Protein AF-A0A9P6AE17-F1 (afdb_monomer_lite)

Radius of gyration: 20.8 Å; chains: 1; bounding box: 59×31×63 Å

Secondary structure (DSSP, 8-state):
--HHHHHHHHHHHH--SS--SS---SHHHHHHHHHHHHHHHHHHHHHHH--GGGHHHHHHHHHHHHHHHH-SS--HHHHHHHHHTPPTT-EEEEEEGGGTEEEEEEE-TTS-EEEEEEESS--HHHHHH-SSSEEEEES--EEEEPHHHHT-HHHHHHHHHHHHHHHH---GGGS-EEEETTEEEE-TTSPPPTHIIIIIIHHHHHHHSEE-----EEEEE-----PPP---TTSPPPS--GGGSPP----

Organism: NCBI:txid1448309

Structure (mmCIF, N/CA/C/O backbone):
data_AF-A0A9P6AE17-F1
#
_entry.id   AF-A0A9P6AE17-F1
#
loop_
_atom_site.group_PDB
_atom_site.id
_atom_site.type_symbol
_atom_site.label_atom_id
_atom_site.label_alt_id
_atom_site.label_comp_id
_atom_site.label_asym_id
_atom_site.label_entity_id
_atom_site.label_seq_id
_atom_site.pdbx_PDB_ins_code
_atom_site.Cartn_x
_atom_site.Cartn_y
_atom_site.Cartn_z
_atom_site.occupancy
_atom_site.B_iso_or_equiv
_atom_site.auth_seq_id
_atom_site.auth_comp_id
_atom_site.auth_asym_id
_atom_site.auth_atom_id
_atom_site.pdbx_PDB_model_num
ATOM 1 N N . MET A 1 1 ? 15.482 12.116 23.475 1.00 59.31 1 MET A N 1
ATOM 2 C CA . MET A 1 1 ? 14.077 11.832 23.129 1.00 59.31 1 MET A CA 1
ATOM 3 C C . MET A 1 1 ? 13.227 12.446 24.219 1.00 59.31 1 MET A C 1
ATOM 5 O O . MET A 1 1 ? 13.502 12.179 25.383 1.00 59.31 1 MET A O 1
ATOM 9 N N . GLU A 1 2 ? 12.301 13.329 23.860 1.00 75.19 2 GLU A N 1
ATOM 10 C CA . GLU A 1 2 ? 11.400 13.969 24.821 1.00 75.19 2 GLU A CA 1
ATOM 11 C C . GLU A 1 2 ? 10.411 12.941 25.395 1.00 75.19 2 GLU A C 1
ATOM 13 O O . GLU A 1 2 ? 10.090 11.942 24.748 1.00 75.19 2 GLU A O 1
ATOM 18 N N . LEU A 1 3 ? 9.944 13.156 26.630 1.00 76.75 3 LEU A N 1
ATOM 19 C CA . LEU A 1 3 ? 9.075 12.206 27.338 1.00 76.75 3 LEU A CA 1
ATOM 20 C C . LEU A 1 3 ? 7.767 11.929 26.574 1.00 76.75 3 LEU A C 1
ATOM 22 O O . LEU A 1 3 ? 7.288 10.799 26.574 1.00 76.75 3 LEU A O 1
ATOM 26 N N . GLN A 1 4 ? 7.216 12.938 25.895 1.00 74.50 4 GLN A N 1
ATOM 27 C CA . GLN A 1 4 ? 5.981 12.811 25.112 1.00 74.50 4 GLN A CA 1
ATOM 28 C C . GLN A 1 4 ? 6.181 11.935 23.870 1.00 74.50 4 GLN A C 1
ATOM 30 O O . GLN A 1 4 ? 5.422 10.990 23.660 1.00 74.50 4 GLN A O 1
ATOM 35 N N . SER A 1 5 ? 7.268 12.154 23.125 1.00 74.75 5 SER A N 1
ATOM 36 C CA . SER A 1 5 ? 7.674 11.311 21.995 1.00 74.75 5 SER A CA 1
ATOM 37 C C . SER A 1 5 ? 7.851 9.845 22.402 1.00 74.75 5 SER A C 1
ATOM 39 O O . SER A 1 5 ? 7.400 8.940 21.705 1.00 74.75 5 SER A O 1
ATOM 41 N N . PHE A 1 6 ? 8.473 9.597 23.560 1.00 81.56 6 PHE A N 1
ATOM 42 C CA . PHE A 1 6 ? 8.639 8.242 24.086 1.00 81.56 6 PHE A CA 1
ATOM 43 C C . PHE A 1 6 ? 7.301 7.586 24.445 1.00 81.56 6 PHE A C 1
ATOM 45 O O . PHE A 1 6 ? 7.057 6.445 24.060 1.00 81.56 6 PHE A O 1
ATOM 52 N N . LEU A 1 7 ? 6.423 8.301 25.155 1.00 82.88 7 LEU A N 1
ATOM 53 C CA . LEU A 1 7 ? 5.100 7.791 25.523 1.00 82.88 7 LEU A CA 1
ATOM 54 C C . LEU A 1 7 ? 4.242 7.485 24.292 1.00 82.88 7 LEU A C 1
ATOM 56 O O . LEU A 1 7 ? 3.545 6.475 24.279 1.00 82.88 7 LEU A O 1
ATOM 60 N N . SER A 1 8 ? 4.336 8.305 23.246 1.00 79.81 8 SER A N 1
ATOM 61 C CA . SER A 1 8 ? 3.670 8.047 21.970 1.00 79.81 8 SER A CA 1
ATOM 62 C C . SER A 1 8 ? 4.154 6.744 21.330 1.00 79.81 8 SER A C 1
ATOM 64 O O . SER A 1 8 ? 3.337 5.877 21.028 1.00 79.81 8 SER A O 1
ATOM 66 N N . ILE A 1 9 ? 5.472 6.530 21.230 1.00 82.50 9 ILE A N 1
ATOM 67 C CA . ILE A 1 9 ? 6.030 5.259 20.738 1.00 82.50 9 ILE A CA 1
ATOM 68 C C . ILE A 1 9 ? 5.515 4.080 21.573 1.00 82.50 9 ILE A C 1
ATOM 70 O O . ILE A 1 9 ? 5.124 3.054 21.018 1.00 82.50 9 ILE A O 1
ATOM 74 N N . VAL A 1 10 ? 5.484 4.220 22.903 1.00 86.06 10 VAL A N 1
ATOM 75 C CA . VAL A 1 10 ? 5.001 3.152 23.784 1.00 86.06 10 VAL A CA 1
ATOM 76 C C . VAL A 1 10 ? 3.534 2.821 23.513 1.00 86.06 10 VAL A C 1
ATOM 78 O O . VAL A 1 10 ? 3.189 1.646 23.376 1.00 86.06 10 VAL A O 1
ATOM 81 N N . ASN A 1 11 ? 2.690 3.844 23.390 1.00 85.44 11 ASN A N 1
ATOM 82 C CA . ASN A 1 11 ? 1.264 3.675 23.139 1.00 85.44 11 ASN A CA 1
ATOM 83 C C . ASN A 1 11 ? 0.989 3.044 21.769 1.00 85.44 11 ASN A C 1
ATOM 85 O O . ASN A 1 11 ? 0.117 2.190 21.682 1.00 85.44 11 ASN A O 1
ATOM 89 N N . HIS A 1 12 ? 1.761 3.392 20.736 1.00 81.75 12 HIS A N 1
ATOM 90 C CA . HIS A 1 12 ? 1.535 2.917 19.363 1.00 81.75 12 HIS A CA 1
ATOM 91 C C . HIS A 1 12 ? 2.195 1.575 19.027 1.00 81.75 12 HIS A C 1
ATOM 93 O O . HIS A 1 12 ? 1.745 0.889 18.113 1.00 81.75 12 HIS A O 1
ATOM 99 N N . ILE A 1 13 ? 3.253 1.176 19.742 1.00 84.06 13 ILE A N 1
ATOM 100 C CA . ILE A 1 13 ? 3.946 -0.102 19.495 1.00 84.06 13 ILE A CA 1
ATOM 101 C C . ILE A 1 13 ? 3.478 -1.198 20.454 1.00 84.06 13 ILE A C 1
ATOM 103 O O . ILE A 1 13 ? 3.259 -2.331 20.027 1.00 84.06 13 ILE A O 1
ATOM 107 N N . PHE A 1 14 ? 3.359 -0.889 21.748 1.00 85.94 14 PHE A N 1
ATOM 108 C CA . PHE A 1 14 ? 3.078 -1.902 22.771 1.00 85.94 14 PHE A CA 1
ATOM 109 C C . PHE A 1 14 ? 1.606 -1.979 23.165 1.00 85.94 14 PHE A C 1
ATOM 111 O O . PHE A 1 14 ? 1.225 -2.974 23.777 1.00 85.94 14 PHE A O 1
ATOM 118 N N . LEU A 1 15 ? 0.804 -0.963 22.821 1.00 83.69 15 LEU A N 1
ATOM 119 C CA . LEU A 1 15 ? -0.640 -0.910 23.070 1.00 83.69 15 LEU A CA 1
ATOM 120 C C . LEU A 1 15 ? -0.998 -1.301 24.522 1.00 83.69 15 LEU A C 1
ATOM 122 O O . LEU A 1 15 ? -1.641 -2.328 24.754 1.00 83.69 15 LEU A O 1
ATOM 126 N N . PRO A 1 16 ? -0.538 -0.537 25.535 1.00 85.44 16 PRO A N 1
ATOM 127 C CA . PRO A 1 16 ? -0.796 -0.862 26.934 1.00 85.44 16 PRO A CA 1
ATOM 128 C C . PRO A 1 16 ? -2.305 -0.879 27.246 1.00 85.44 16 PRO A C 1
ATOM 130 O O . PRO A 1 16 ? -3.066 -0.160 26.604 1.00 85.44 16 PRO A O 1
ATOM 133 N N . PRO A 1 17 ? -2.757 -1.596 28.298 1.00 80.94 17 PRO A N 1
ATOM 134 C CA . PRO A 1 17 ? -4.188 -1.755 28.604 1.00 80.94 17 PRO A CA 1
ATOM 135 C C . PRO A 1 17 ? -4.981 -0.455 28.799 1.00 80.94 17 PRO A C 1
ATOM 137 O O . PRO A 1 17 ? -6.205 -0.458 28.736 1.00 80.94 17 PRO A O 1
ATOM 140 N N . ARG A 1 18 ? -4.300 0.656 29.099 1.00 81.88 18 ARG A N 1
ATOM 141 C CA . ARG A 1 18 ? -4.905 1.987 29.179 1.00 81.88 18 ARG A CA 1
ATOM 142 C C . ARG A 1 18 ? -4.256 2.886 28.141 1.00 81.88 18 ARG A C 1
ATOM 144 O O . ARG A 1 18 ? -3.225 3.498 28.412 1.00 81.88 18 ARG A O 1
ATOM 151 N 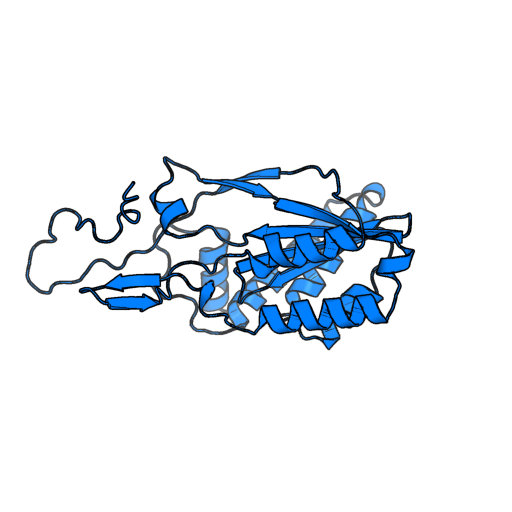N . LEU A 1 19 ? -4.882 2.958 26.976 1.00 80.50 19 LEU A N 1
ATOM 152 C CA . LEU A 1 19 ? -4.512 3.897 25.928 1.00 80.50 19 LEU A CA 1
ATOM 153 C C . LEU A 1 19 ? -5.117 5.287 26.191 1.00 80.50 19 LEU A C 1
ATOM 155 O O . LEU A 1 19 ? -6.149 5.395 26.871 1.00 80.50 19 LEU A O 1
ATOM 159 N N . PRO A 1 20 ? -4.494 6.359 25.666 1.00 79.56 20 PRO A N 1
ATOM 160 C CA . PRO A 1 20 ? -5.099 7.686 25.649 1.00 79.56 20 PRO A CA 1
ATOM 161 C C . PRO A 1 20 ? -6.515 7.639 25.055 1.00 79.56 20 PRO A C 1
ATOM 163 O O . PRO A 1 20 ? -6.743 6.963 24.059 1.00 79.56 20 PRO A O 1
ATOM 166 N N . GLN A 1 21 ? -7.455 8.351 25.686 1.00 72.94 21 GLN A N 1
ATOM 167 C CA . GLN A 1 21 ? -8.874 8.415 25.279 1.00 72.94 21 GLN A CA 1
ATOM 168 C C . GLN A 1 21 ? -9.155 9.493 24.226 1.00 72.94 21 GLN A C 1
ATOM 170 O O . GLN A 1 21 ? -10.256 9.604 23.690 1.00 72.94 21 GLN A O 1
ATOM 175 N N . LYS A 1 22 ? -8.166 10.350 23.981 1.00 68.50 22 LYS A N 1
ATOM 176 C CA . LYS A 1 22 ? -8.181 11.337 22.913 1.00 68.50 22 LYS A CA 1
ATOM 177 C C . LYS A 1 22 ? -7.242 10.814 21.840 1.00 68.50 22 LYS A C 1
ATOM 179 O O . LYS A 1 22 ? -6.155 10.349 22.187 1.00 68.50 22 LYS A O 1
ATOM 184 N N . GLY A 1 23 ? -7.651 10.910 20.577 1.00 63.03 23 GLY A N 1
ATOM 185 C CA . GLY A 1 23 ? -6.712 10.736 19.476 1.00 63.03 23 GLY A CA 1
ATOM 186 C C . GLY A 1 23 ? -5.548 11.714 19.621 1.00 63.03 23 GLY A C 1
ATOM 187 O O . GLY A 1 23 ? -5.644 12.703 20.360 1.00 63.03 23 GLY A O 1
ATOM 188 N N . ASP A 1 24 ? -4.450 11.432 18.926 1.00 64.06 24 ASP A N 1
ATOM 189 C CA . ASP A 1 24 ? -3.320 12.350 18.842 1.00 64.06 24 ASP A CA 1
ATOM 190 C C . ASP A 1 24 ? -3.766 13.620 18.091 1.00 64.06 24 ASP A C 1
ATOM 192 O O . ASP A 1 24 ? -3.519 13.798 16.905 1.00 64.06 24 ASP A O 1
ATOM 196 N N . ASP A 1 25 ? -4.436 14.537 18.793 1.00 50.66 25 ASP A N 1
ATOM 197 C CA . ASP A 1 25 ? -4.798 15.871 18.293 1.00 50.66 25 ASP A CA 1
ATOM 198 C C . ASP A 1 25 ? -3.548 16.747 18.074 1.00 50.66 25 ASP A C 1
ATOM 200 O O . ASP A 1 25 ? -3.629 17.867 17.573 1.00 50.66 25 ASP A O 1
ATOM 204 N N . GLN A 1 26 ? -2.381 16.237 18.476 1.00 48.31 26 GLN A N 1
ATOM 205 C CA . GLN A 1 26 ? -1.068 16.865 18.402 1.00 48.31 26 GLN A CA 1
ATOM 206 C C . GLN A 1 26 ? -0.317 16.415 17.144 1.00 48.31 26 GLN A C 1
ATOM 208 O O . GLN A 1 26 ? 0.756 15.822 17.241 1.00 48.31 26 GLN A O 1
ATOM 213 N N . GLY A 1 27 ? -0.900 16.723 15.983 1.00 53.69 27 GLY A N 1
ATOM 214 C CA . GLY A 1 27 ? -0.199 16.906 14.712 1.00 53.69 27 GLY A CA 1
ATOM 215 C C . GLY A 1 27 ? 0.607 15.731 14.145 1.00 53.69 27 GLY A C 1
ATOM 216 O O . GLY A 1 27 ? 0.803 14.672 14.732 1.00 53.69 27 GLY A O 1
ATOM 217 N N . ASP A 1 28 ? 1.116 15.974 12.946 1.00 60.38 28 ASP A N 1
ATOM 218 C CA . ASP A 1 28 ? 1.987 15.097 12.158 1.00 60.38 28 ASP A CA 1
ATOM 219 C C . ASP A 1 28 ? 3.254 14.624 12.921 1.00 60.38 28 ASP A C 1
ATOM 221 O O . ASP A 1 28 ? 3.832 13.586 12.612 1.00 60.38 28 ASP A O 1
ATOM 225 N N . ASP A 1 29 ? 3.650 15.322 13.992 1.00 66.81 29 ASP A N 1
ATOM 226 C CA . ASP A 1 29 ? 4.936 15.167 14.689 1.00 66.81 29 ASP A CA 1
ATOM 227 C C . ASP A 1 29 ? 5.119 13.826 15.436 1.00 66.81 29 ASP A C 1
ATOM 229 O O . ASP A 1 29 ? 6.186 13.202 15.391 1.00 66.81 29 ASP A O 1
ATOM 233 N N . HIS A 1 30 ? 4.067 13.308 16.078 1.00 71.38 30 HIS A N 1
ATOM 234 C CA . HIS A 1 30 ? 4.127 12.016 16.780 1.00 71.38 30 HIS A CA 1
ATOM 235 C C . HIS A 1 30 ? 4.190 10.841 15.802 1.00 71.38 30 HIS A C 1
ATOM 237 O O . HIS A 1 30 ? 5.003 9.921 15.948 1.00 71.38 30 HIS A O 1
ATOM 243 N N . THR A 1 31 ? 3.372 10.914 14.752 1.00 75.56 31 THR A N 1
ATOM 244 C CA . THR A 1 31 ? 3.378 9.938 13.661 1.00 75.56 31 THR A CA 1
ATOM 245 C C . THR A 1 31 ? 4.720 9.957 12.931 1.00 75.56 31 THR A C 1
ATOM 247 O O . THR A 1 31 ? 5.275 8.895 12.630 1.00 75.56 31 THR A O 1
ATOM 250 N N . GLN A 1 32 ? 5.291 11.144 12.719 1.00 78.88 32 GLN A N 1
ATOM 251 C CA . GLN A 1 32 ? 6.604 11.305 12.111 1.00 78.88 32 GLN A CA 1
ATOM 252 C C . GLN A 1 32 ? 7.713 10.724 12.984 1.00 78.88 32 GLN A C 1
ATOM 254 O O . GLN A 1 32 ? 8.580 9.998 12.495 1.00 78.88 32 GLN A O 1
ATOM 259 N N . THR A 1 33 ? 7.657 10.961 14.295 1.00 82.38 33 THR A N 1
ATOM 260 C CA . THR A 1 33 ? 8.594 10.366 15.253 1.00 82.38 33 THR A CA 1
ATOM 261 C C . THR A 1 33 ? 8.565 8.840 15.192 1.00 82.38 33 THR A C 1
ATOM 263 O O . THR A 1 33 ? 9.625 8.204 15.164 1.00 82.38 33 THR A O 1
ATOM 266 N N . LEU A 1 34 ? 7.374 8.237 15.132 1.00 83.56 34 LEU A N 1
ATOM 267 C CA . LEU A 1 34 ? 7.226 6.789 15.001 1.00 83.56 34 LEU A CA 1
ATOM 268 C C . LEU A 1 34 ? 7.825 6.284 13.680 1.00 83.56 34 LEU A C 1
ATOM 270 O O . LEU A 1 34 ? 8.616 5.340 13.692 1.00 83.56 34 LEU A O 1
ATOM 274 N N . CYS A 1 35 ? 7.516 6.942 12.559 1.00 84.88 35 CYS A N 1
ATOM 275 C CA . CYS A 1 35 ? 8.031 6.569 11.239 1.00 84.88 35 CYS A CA 1
ATOM 276 C C . CYS A 1 35 ? 9.565 6.640 11.183 1.00 84.88 35 CYS A C 1
ATOM 278 O O . CYS A 1 35 ? 10.217 5.665 10.806 1.00 84.88 35 CYS A O 1
ATOM 280 N N . VAL A 1 36 ? 10.155 7.746 11.649 1.00 87.00 36 VAL A N 1
ATOM 281 C CA . VAL A 1 36 ? 11.614 7.931 11.716 1.00 87.00 36 VAL A CA 1
ATOM 282 C C . VAL A 1 36 ? 12.267 6.900 12.638 1.00 87.00 36 VAL A C 1
ATOM 284 O O . VAL A 1 36 ? 13.344 6.389 12.323 1.00 87.00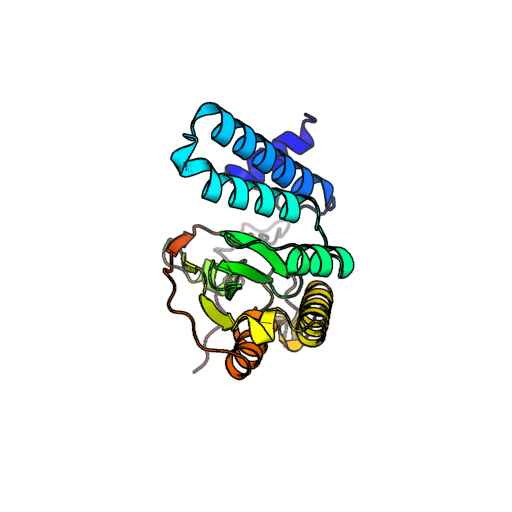 36 VAL A O 1
ATOM 287 N N . THR A 1 37 ? 11.630 6.571 13.765 1.00 88.62 37 THR A N 1
ATOM 288 C CA . THR A 1 37 ? 12.141 5.558 14.699 1.00 88.62 37 THR A CA 1
ATOM 289 C C . THR A 1 37 ? 12.173 4.182 14.040 1.00 88.62 37 THR A C 1
ATOM 291 O O . THR A 1 37 ? 13.221 3.539 14.039 1.00 88.62 37 THR A O 1
ATOM 294 N N . ILE A 1 38 ? 11.073 3.760 13.406 1.00 88.50 38 ILE A N 1
ATOM 295 C CA . ILE A 1 38 ? 10.994 2.474 12.698 1.00 88.50 38 ILE A CA 1
ATOM 296 C C . ILE A 1 38 ? 12.004 2.425 11.547 1.00 88.50 38 ILE A C 1
ATOM 298 O O . ILE A 1 38 ? 12.702 1.424 11.398 1.00 88.50 38 ILE A O 1
ATOM 302 N N . HIS A 1 39 ? 12.130 3.502 10.764 1.00 91.19 39 HIS A N 1
ATOM 303 C CA . HIS A 1 39 ? 13.091 3.580 9.663 1.00 91.19 39 HIS A CA 1
ATOM 304 C C . HIS A 1 39 ? 14.536 3.396 10.150 1.00 91.19 39 HIS A C 1
ATOM 306 O O . HIS A 1 39 ? 15.274 2.581 9.599 1.00 91.19 39 HIS A O 1
ATOM 312 N N . LYS A 1 40 ? 14.932 4.089 11.227 1.00 91.88 40 LYS A N 1
ATOM 313 C CA . LYS A 1 40 ? 16.268 3.939 11.831 1.00 91.88 40 LYS A CA 1
ATOM 314 C C . LYS A 1 40 ? 16.499 2.536 12.390 1.00 91.88 40 LYS A C 1
ATOM 316 O O . LYS A 1 40 ? 17.579 1.979 12.214 1.00 91.88 40 LYS A O 1
ATOM 321 N N . SER A 1 41 ? 15.502 1.950 13.051 1.00 91.94 41 SER A N 1
ATOM 322 C CA . SER A 1 41 ? 15.599 0.574 13.548 1.00 91.94 41 SER A CA 1
ATOM 323 C C . SER A 1 41 ? 15.750 -0.436 12.409 1.00 91.94 41 SER A C 1
ATOM 325 O O . SER A 1 41 ? 16.544 -1.368 12.525 1.00 91.94 41 SER A O 1
ATOM 327 N N . LEU A 1 42 ? 15.040 -0.236 11.294 1.00 92.19 42 LEU A N 1
ATOM 328 C CA . LEU A 1 42 ? 15.171 -1.061 10.095 1.00 92.19 42 LEU A CA 1
ATOM 329 C C . LEU A 1 42 ? 16.575 -0.943 9.488 1.00 92.19 42 LEU A C 1
ATOM 331 O O . LEU A 1 42 ? 17.203 -1.961 9.216 1.00 92.19 42 LEU A O 1
ATOM 335 N N . GLU A 1 43 ? 17.096 0.274 9.333 1.00 93.31 43 GLU A N 1
ATOM 336 C CA . GLU A 1 43 ? 18.452 0.525 8.827 1.00 93.31 43 GLU A CA 1
ATOM 337 C C . GLU A 1 43 ? 19.527 -0.171 9.679 1.00 93.31 43 GLU A C 1
ATOM 339 O O . GLU A 1 43 ? 20.416 -0.853 9.156 1.00 93.31 43 GLU A O 1
ATOM 344 N N . GLN A 1 44 ? 19.416 -0.062 11.007 1.00 94.19 44 GLN A N 1
ATOM 345 C CA . GLN A 1 44 ? 20.317 -0.737 11.943 1.00 94.19 44 GLN A CA 1
ATOM 346 C C . GLN A 1 44 ? 20.230 -2.259 11.818 1.00 94.19 44 GLN A C 1
ATOM 348 O O . GLN A 1 44 ? 21.263 -2.925 11.748 1.00 94.19 44 GLN A O 1
ATOM 353 N N . TYR A 1 45 ? 19.015 -2.806 11.744 1.00 92.56 45 TYR A N 1
ATOM 354 C CA . TYR A 1 45 ? 18.801 -4.243 11.598 1.00 92.56 45 TYR A CA 1
ATOM 355 C C . TYR A 1 45 ? 19.414 -4.779 10.300 1.00 92.56 45 TYR A C 1
ATOM 357 O O . TYR A 1 45 ? 20.115 -5.791 10.321 1.00 92.56 45 TYR A O 1
ATOM 365 N N . ILE A 1 46 ? 19.213 -4.071 9.185 1.00 91.81 46 ILE A N 1
ATOM 366 C CA . ILE A 1 46 ? 19.798 -4.428 7.888 1.00 91.81 46 ILE A CA 1
ATOM 367 C C . ILE A 1 46 ? 21.323 -4.456 7.986 1.00 91.81 46 ILE A C 1
ATOM 369 O O . ILE A 1 46 ? 21.945 -5.450 7.621 1.00 91.81 46 ILE A O 1
ATOM 373 N N . THR A 1 47 ? 21.914 -3.404 8.549 1.00 90.31 47 THR A N 1
ATOM 374 C CA . THR A 1 47 ? 23.371 -3.267 8.664 1.00 90.31 47 THR A CA 1
ATOM 375 C C . THR A 1 47 ? 23.999 -4.359 9.537 1.00 90.31 47 THR A C 1
ATOM 377 O O . THR A 1 47 ? 25.111 -4.805 9.265 1.00 90.31 47 THR A O 1
ATOM 380 N N . GLN A 1 48 ? 23.308 -4.791 10.595 1.00 93.06 48 GLN A N 1
ATOM 381 C CA . GLN A 1 48 ? 23.860 -5.717 11.590 1.00 93.06 48 GLN A CA 1
ATOM 382 C C . GLN A 1 48 ? 23.570 -7.192 11.297 1.00 93.06 48 GLN A C 1
ATOM 384 O O . GLN A 1 48 ? 24.347 -8.056 11.707 1.00 93.06 48 GLN A O 1
ATOM 389 N N . HIS A 1 49 ? 22.456 -7.498 10.629 1.00 91.69 49 HIS A N 1
ATOM 390 C CA . HIS A 1 49 ? 21.932 -8.866 10.572 1.00 91.69 49 HIS A CA 1
ATOM 391 C C . HIS A 1 49 ? 21.647 -9.385 9.165 1.00 91.69 49 HIS A C 1
ATOM 393 O O . HIS A 1 49 ? 21.506 -10.597 8.995 1.00 91.69 49 HIS A O 1
ATOM 399 N N . ILE A 1 50 ? 21.565 -8.519 8.153 1.00 92.12 50 ILE A N 1
ATOM 400 C CA . ILE A 1 50 ? 21.209 -8.946 6.801 1.00 92.12 50 ILE A CA 1
ATOM 401 C C . ILE A 1 50 ? 22.463 -9.178 5.966 1.00 92.12 50 ILE A C 1
ATOM 403 O O . ILE A 1 50 ? 23.316 -8.310 5.799 1.00 92.12 50 ILE A O 1
ATOM 407 N N . SER A 1 51 ? 22.564 -10.385 5.408 1.00 86.88 51 SER A N 1
ATOM 408 C CA . SER A 1 51 ? 23.656 -10.729 4.499 1.00 86.88 51 SER A CA 1
ATOM 409 C C . SER A 1 51 ? 23.558 -9.939 3.182 1.00 86.88 51 SER A C 1
ATOM 411 O O . SER A 1 51 ? 22.448 -9.690 2.699 1.00 86.88 51 SER A O 1
ATOM 413 N N . PRO A 1 52 ? 24.688 -9.628 2.517 1.00 79.50 52 PRO A N 1
ATOM 414 C CA . PRO A 1 52 ? 24.682 -8.942 1.221 1.00 79.50 52 PRO A CA 1
ATOM 415 C C . PRO A 1 52 ? 23.825 -9.637 0.153 1.00 79.50 52 PRO A C 1
ATOM 417 O O . PRO A 1 52 ? 23.217 -8.972 -0.680 1.00 79.50 52 PRO A O 1
ATOM 420 N N . LEU A 1 53 ? 23.709 -10.967 0.219 1.00 74.44 53 LEU A N 1
ATOM 421 C CA . LEU A 1 53 ? 22.904 -11.783 -0.697 1.00 74.44 53 LEU A CA 1
ATOM 422 C C . LEU A 1 53 ? 21.392 -11.529 -0.582 1.00 74.44 53 LEU A C 1
ATOM 424 O O . LEU A 1 53 ? 20.664 -11.751 -1.542 1.00 74.44 53 LEU A O 1
ATOM 428 N N . GLN A 1 54 ? 20.914 -11.063 0.574 1.00 77.06 54 GLN A N 1
ATOM 429 C CA . GLN A 1 54 ? 19.504 -10.727 0.808 1.00 77.06 54 GLN A CA 1
ATOM 430 C C . GLN A 1 54 ? 19.239 -9.215 0.740 1.00 77.06 54 GLN A C 1
ATOM 432 O O . GLN A 1 54 ? 18.092 -8.787 0.864 1.00 77.06 54 GLN A O 1
ATOM 437 N N . SER A 1 55 ? 20.279 -8.403 0.534 1.00 80.69 55 SER A N 1
ATOM 438 C CA . SER A 1 55 ? 20.216 -6.946 0.679 1.00 80.69 55 SER A CA 1
ATOM 439 C C . SER A 1 55 ? 19.213 -6.272 -0.258 1.00 80.69 55 SER A C 1
ATOM 441 O O . SER A 1 55 ? 18.590 -5.302 0.149 1.00 80.69 55 SER A O 1
ATOM 443 N N . THR A 1 56 ? 18.975 -6.796 -1.463 1.00 83.31 56 THR A N 1
ATOM 444 C CA . THR A 1 56 ? 18.093 -6.158 -2.456 1.00 83.31 56 THR A CA 1
ATOM 445 C C . THR A 1 56 ? 16.672 -5.935 -1.938 1.00 83.31 56 THR A C 1
ATOM 447 O O . THR A 1 56 ? 16.174 -4.812 -1.984 1.00 83.31 56 THR A O 1
ATOM 450 N N . LEU A 1 57 ? 16.031 -6.974 -1.386 1.00 83.69 57 LEU A N 1
ATOM 451 C CA . LEU A 1 57 ? 14.668 -6.870 -0.848 1.00 83.69 57 LEU A CA 1
ATOM 452 C C . LEU A 1 57 ? 14.618 -5.896 0.335 1.00 83.69 57 LEU A C 1
ATOM 454 O O . LEU A 1 57 ? 13.722 -5.061 0.430 1.00 83.69 57 LEU A O 1
ATOM 458 N N . TRP A 1 58 ? 15.591 -6.000 1.237 1.00 89.75 58 TRP A N 1
ATOM 459 C CA . TRP A 1 58 ? 15.667 -5.166 2.431 1.00 89.75 58 TRP A CA 1
ATOM 460 C C . TRP A 1 58 ? 15.951 -3.698 2.103 1.00 89.75 58 TRP A C 1
ATOM 462 O O . TRP A 1 58 ? 15.366 -2.816 2.723 1.00 89.75 58 TRP A O 1
ATOM 472 N N . ASN A 1 59 ? 16.766 -3.429 1.085 1.00 88.50 59 ASN A N 1
ATOM 473 C CA . ASN A 1 59 ? 17.029 -2.084 0.586 1.00 88.50 59 ASN A CA 1
ATOM 474 C C . ASN A 1 59 ? 15.784 -1.482 -0.074 1.00 88.50 59 ASN A C 1
ATOM 476 O O . ASN A 1 59 ? 15.490 -0.309 0.148 1.00 88.50 59 ASN A O 1
ATOM 480 N N . ALA A 1 60 ? 15.015 -2.278 -0.827 1.00 88.88 60 ALA A N 1
ATOM 481 C CA . ALA A 1 60 ? 13.734 -1.836 -1.377 1.00 88.88 60 ALA A CA 1
ATOM 482 C C . ALA A 1 60 ? 12.726 -1.502 -0.261 1.00 88.88 60 ALA A C 1
ATOM 484 O O . ALA A 1 60 ? 12.044 -0.479 -0.327 1.00 88.88 60 ALA A O 1
ATOM 485 N N . LEU A 1 61 ? 12.677 -2.312 0.805 1.00 89.31 61 LEU A N 1
ATOM 486 C CA . LEU A 1 61 ? 11.867 -2.026 1.995 1.00 89.31 61 LEU A CA 1
ATOM 487 C C . LEU A 1 61 ? 12.330 -0.761 2.726 1.00 89.31 61 LEU A C 1
ATOM 489 O O . LEU A 1 61 ? 11.494 0.046 3.124 1.00 89.31 61 LEU A O 1
ATOM 493 N N . LEU A 1 62 ? 13.641 -0.567 2.884 1.00 91.25 62 LEU A N 1
ATOM 494 C CA . LEU A 1 62 ? 14.206 0.630 3.506 1.00 91.25 62 LEU A CA 1
ATOM 495 C C . LEU A 1 62 ? 13.846 1.886 2.701 1.00 91.25 62 LEU A C 1
ATOM 497 O O . LEU A 1 62 ? 13.329 2.846 3.265 1.00 91.25 62 LEU A O 1
ATOM 501 N N . LYS A 1 63 ? 14.014 1.841 1.373 1.00 90.25 63 LYS A N 1
ATOM 502 C CA . LYS A 1 63 ? 13.618 2.918 0.453 1.00 90.25 63 LYS A CA 1
ATOM 503 C C . LYS A 1 63 ? 12.122 3.233 0.554 1.00 90.25 63 LYS A C 1
ATOM 505 O O . LYS A 1 63 ? 11.750 4.396 0.684 1.00 90.25 63 LYS A O 1
ATOM 510 N N . MET A 1 64 ? 11.269 2.207 0.547 1.00 90.38 64 MET A N 1
ATOM 511 C CA . MET A 1 64 ? 9.821 2.360 0.724 1.00 90.38 64 MET A CA 1
ATOM 512 C C . MET A 1 64 ? 9.482 3.019 2.069 1.00 90.38 64 MET A C 1
ATOM 514 O O . MET A 1 64 ? 8.673 3.945 2.103 1.00 90.38 64 MET A O 1
ATOM 518 N N . MET A 1 65 ? 10.101 2.578 3.169 1.00 89.00 65 MET A N 1
ATOM 519 C CA . MET A 1 65 ? 9.894 3.193 4.482 1.00 89.00 65 MET A CA 1
ATOM 520 C C . MET A 1 65 ? 10.339 4.658 4.492 1.00 89.00 65 MET A C 1
ATOM 522 O O . MET A 1 65 ? 9.640 5.488 5.064 1.00 89.00 65 MET A O 1
ATOM 526 N N . GLY A 1 66 ? 11.448 4.990 3.826 1.00 87.44 66 GLY A N 1
ATOM 527 C CA . GLY A 1 66 ? 11.903 6.371 3.664 1.00 87.44 66 GLY A CA 1
ATOM 528 C C . GLY A 1 66 ? 10.862 7.237 2.953 1.00 87.44 66 GLY A C 1
ATOM 529 O O . GLY A 1 66 ? 10.489 8.292 3.457 1.00 87.44 66 GLY A O 1
ATOM 530 N N . HIS A 1 67 ? 10.293 6.747 1.846 1.00 84.44 67 HIS A N 1
ATOM 531 C CA . HIS A 1 67 ? 9.204 7.444 1.152 1.00 84.44 67 HIS A CA 1
ATOM 532 C C . HIS A 1 67 ? 7.981 7.673 2.057 1.00 84.44 67 HIS A C 1
ATOM 534 O O . HIS A 1 67 ? 7.379 8.742 2.004 1.00 84.44 67 HIS A O 1
ATOM 540 N N . LEU A 1 68 ? 7.631 6.699 2.904 1.00 81.00 68 LEU A N 1
ATOM 541 C CA . LEU A 1 68 ? 6.506 6.804 3.840 1.00 81.00 68 LEU A CA 1
ATOM 542 C C . LEU A 1 68 ? 6.754 7.822 4.971 1.00 81.00 68 LEU A C 1
ATOM 544 O O . LEU A 1 68 ? 5.796 8.414 5.471 1.00 81.00 68 LEU A O 1
ATOM 548 N N . CYS A 1 69 ? 8.011 8.012 5.381 1.00 81.25 69 CYS A N 1
ATOM 549 C CA . CYS A 1 69 ? 8.419 9.067 6.315 1.00 81.25 69 CYS A CA 1
ATOM 550 C C . CYS A 1 69 ? 8.392 10.457 5.662 1.00 81.25 69 CYS A C 1
ATOM 552 O O . CYS A 1 69 ? 8.099 11.444 6.327 1.00 81.25 69 CYS A O 1
ATOM 554 N N . ASP A 1 70 ? 8.723 10.546 4.373 1.00 75.19 70 ASP A N 1
ATOM 555 C CA . ASP A 1 70 ? 8.842 11.826 3.665 1.00 75.19 70 ASP A CA 1
ATOM 556 C C . ASP A 1 70 ? 7.494 12.368 3.165 1.00 75.19 70 ASP A C 1
ATOM 558 O O . ASP A 1 70 ? 7.344 13.570 2.938 1.00 75.19 70 ASP A O 1
ATOM 562 N N . ALA A 1 71 ? 6.524 11.488 2.921 1.00 66.19 71 ALA A N 1
ATOM 563 C CA . ALA A 1 71 ? 5.315 11.805 2.171 1.00 66.19 71 ALA A CA 1
ATOM 564 C C . ALA A 1 71 ? 4.062 11.827 3.052 1.00 66.19 71 ALA A C 1
ATOM 566 O O . ALA A 1 71 ? 3.100 11.098 2.809 1.00 66.19 71 ALA A O 1
ATOM 567 N N . ARG A 1 72 ? 4.065 12.670 4.088 1.00 67.44 72 ARG A N 1
ATOM 568 C CA . ARG A 1 72 ? 2.904 12.880 4.961 1.00 67.44 72 ARG A CA 1
ATOM 569 C C . ARG A 1 72 ? 2.534 14.368 5.024 1.00 67.44 72 ARG A C 1
ATOM 571 O O . ARG A 1 72 ? 3.311 15.149 5.560 1.00 67.44 72 ARG A O 1
ATOM 578 N N . PRO A 1 73 ? 1.377 14.774 4.461 1.00 66.69 73 PRO A N 1
ATOM 579 C CA . PRO A 1 73 ? 0.577 14.041 3.470 1.00 66.69 73 PRO A CA 1
ATOM 580 C C . PRO A 1 73 ? 1.337 13.884 2.139 1.00 66.69 73 PRO A C 1
ATOM 582 O O . PRO A 1 73 ? 2.149 14.732 1.775 1.00 66.69 73 PRO A O 1
ATOM 585 N N . VAL A 1 74 ? 1.068 12.811 1.385 1.00 73.06 74 VAL A N 1
ATOM 586 C CA . VAL A 1 74 ? 1.699 12.595 0.072 1.00 73.06 74 VAL A CA 1
ATOM 587 C C . VAL A 1 74 ? 1.245 13.695 -0.892 1.00 73.06 74 VAL A C 1
ATOM 589 O O . VAL A 1 74 ? 0.080 13.725 -1.293 1.00 73.06 74 VAL A O 1
ATOM 592 N N . SER A 1 75 ? 2.156 14.586 -1.291 1.00 81.88 75 SER A N 1
ATOM 593 C CA . SER A 1 75 ? 1.879 15.565 -2.350 1.00 81.88 75 SER A CA 1
ATOM 594 C C . SER A 1 75 ? 1.915 14.924 -3.739 1.00 81.88 75 SER A C 1
ATOM 596 O O . SER A 1 75 ? 2.626 13.943 -3.968 1.00 81.88 75 SER A O 1
ATOM 598 N N . GLU A 1 76 ? 1.206 15.527 -4.694 1.00 85.69 76 GLU A N 1
ATOM 599 C CA . GLU A 1 76 ? 1.210 15.114 -6.105 1.00 85.69 76 GLU A CA 1
ATOM 600 C C . GLU A 1 76 ? 2.636 15.018 -6.669 1.00 85.69 76 GLU A C 1
ATOM 602 O O . GLU A 1 76 ? 3.022 14.008 -7.255 1.00 85.69 76 GLU A O 1
ATOM 607 N N . HIS A 1 77 ? 3.475 16.026 -6.407 1.00 86.19 77 HIS A N 1
ATOM 608 C CA . HIS A 1 77 ? 4.866 16.043 -6.860 1.00 86.19 77 HIS A CA 1
ATOM 609 C C . HIS A 1 77 ? 5.709 14.911 -6.258 1.00 86.19 77 HIS A C 1
ATOM 611 O O . HIS A 1 77 ? 6.532 14.316 -6.960 1.00 86.19 77 HIS A O 1
ATOM 617 N N . GLN A 1 78 ? 5.522 14.598 -4.971 1.00 85.88 78 GLN A N 1
ATOM 618 C CA . GLN A 1 78 ? 6.212 13.473 -4.336 1.00 85.88 78 GLN A CA 1
ATOM 619 C C . GLN A 1 78 ? 5.751 12.144 -4.928 1.00 85.88 78 GLN A C 1
ATOM 621 O O . GLN A 1 78 ? 6.594 11.306 -5.244 1.00 85.88 78 GLN A O 1
ATOM 626 N N . LEU A 1 79 ? 4.444 11.974 -5.137 1.00 86.69 79 LEU A N 1
ATOM 627 C CA . LEU A 1 79 ? 3.887 10.763 -5.724 1.00 86.69 79 LEU A CA 1
ATOM 628 C C . LEU A 1 79 ? 4.372 10.558 -7.164 1.00 86.69 79 LEU A C 1
ATOM 630 O O . LEU A 1 79 ? 4.870 9.481 -7.492 1.00 86.69 79 LEU A O 1
ATOM 634 N N . GLN A 1 80 ? 4.335 11.608 -7.991 1.00 89.00 80 GLN A N 1
ATOM 635 C CA . GLN A 1 80 ? 4.889 11.588 -9.346 1.00 89.00 80 GLN A CA 1
ATOM 636 C C . GLN A 1 80 ? 6.366 11.181 -9.327 1.00 89.00 80 GLN A C 1
ATOM 638 O O . GLN A 1 80 ? 6.798 10.348 -10.127 1.00 89.00 80 GLN A O 1
ATOM 643 N N . ARG A 1 81 ? 7.155 11.740 -8.399 1.00 88.38 81 ARG A N 1
ATOM 644 C CA . ARG A 1 81 ? 8.569 11.383 -8.233 1.00 88.38 81 ARG A CA 1
ATOM 645 C C . ARG A 1 81 ? 8.726 9.913 -7.856 1.00 88.38 81 ARG A C 1
ATOM 647 O O . ARG A 1 81 ? 9.561 9.240 -8.450 1.00 88.38 81 ARG A O 1
ATOM 654 N N . PHE A 1 82 ? 7.944 9.399 -6.910 1.00 87.62 82 PHE A N 1
ATOM 655 C CA . PHE A 1 82 ? 8.046 8.000 -6.494 1.00 87.62 82 PHE A CA 1
ATOM 656 C C . PHE A 1 82 ? 7.732 7.044 -7.638 1.00 87.62 82 PHE A C 1
ATOM 658 O O . PHE A 1 82 ? 8.535 6.153 -7.884 1.00 87.62 82 PHE A O 1
ATOM 665 N N . VAL A 1 83 ? 6.638 7.271 -8.372 1.00 86.44 83 VAL A N 1
ATOM 666 C CA . VAL A 1 83 ? 6.220 6.427 -9.505 1.00 86.44 83 VAL A CA 1
ATOM 667 C C . VAL A 1 83 ? 7.231 6.486 -10.656 1.00 86.44 83 VAL A C 1
ATOM 669 O O . VAL A 1 83 ? 7.636 5.450 -11.179 1.00 86.44 83 VAL A O 1
ATOM 672 N N . SER A 1 84 ? 7.698 7.683 -11.027 1.00 86.56 84 SER A N 1
ATOM 673 C CA . SER A 1 84 ? 8.632 7.857 -12.154 1.00 86.56 84 SER A CA 1
ATOM 674 C C . SER A 1 84 ? 10.049 7.344 -11.875 1.00 86.56 84 SER A C 1
ATOM 676 O O . SER A 1 84 ? 10.771 6.994 -12.808 1.00 86.56 84 SER A O 1
ATOM 678 N N . THR A 1 85 ? 10.452 7.267 -10.603 1.00 88.00 85 THR A N 1
ATOM 679 C CA . THR A 1 85 ? 11.787 6.809 -10.183 1.00 88.00 85 THR A CA 1
ATOM 680 C C . THR A 1 85 ? 11.806 5.370 -9.670 1.00 88.00 85 THR A C 1
ATOM 682 O O . THR A 1 85 ? 12.797 4.963 -9.062 1.00 88.00 85 THR A O 1
ATOM 685 N N . MET A 1 86 ? 10.745 4.586 -9.905 1.00 89.50 86 MET A N 1
ATOM 686 C CA . MET A 1 86 ? 10.733 3.157 -9.577 1.00 89.50 86 MET A CA 1
ATOM 687 C C . MET A 1 86 ? 11.632 2.372 -10.532 1.00 89.50 86 MET A C 1
ATOM 689 O O . MET A 1 86 ? 11.409 2.354 -11.745 1.00 89.50 86 MET A O 1
ATOM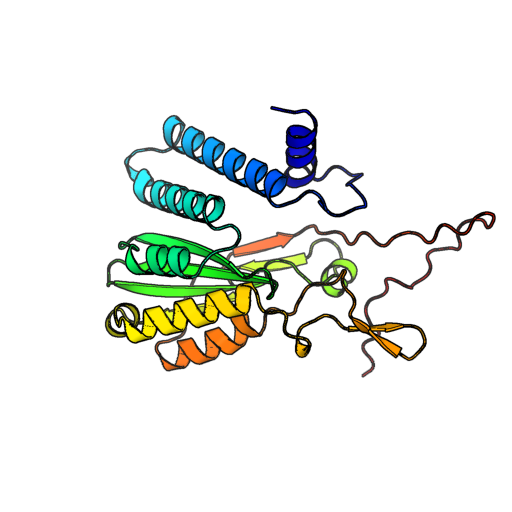 693 N N . TRP A 1 87 ? 12.603 1.662 -9.978 1.00 90.38 87 TRP A N 1
ATOM 694 C CA . TRP A 1 87 ? 13.427 0.678 -10.671 1.00 90.38 87 TRP A CA 1
ATOM 695 C C . TRP A 1 87 ? 12.810 -0.717 -10.510 1.00 90.38 87 TRP A C 1
ATOM 697 O O . TRP A 1 87 ? 11.998 -0.928 -9.608 1.00 90.38 87 TRP A O 1
ATOM 707 N N . PRO A 1 88 ? 13.152 -1.691 -11.368 1.00 91.25 88 PRO A N 1
ATOM 708 C CA . PRO A 1 88 ? 12.791 -3.080 -11.114 1.00 91.25 88 PRO A CA 1
ATOM 709 C C . PRO A 1 88 ? 13.195 -3.538 -9.706 1.00 91.25 88 PRO A C 1
ATOM 711 O O . PRO A 1 88 ? 14.306 -3.265 -9.255 1.00 91.25 88 PRO A O 1
ATOM 714 N N . GLY A 1 89 ? 12.270 -4.190 -9.003 1.00 89.75 89 GLY A N 1
ATOM 715 C CA . GLY A 1 89 ? 12.419 -4.595 -7.606 1.00 89.75 89 GLY A CA 1
ATOM 716 C C . GLY A 1 89 ? 11.992 -3.537 -6.581 1.00 89.75 89 GLY A C 1
ATOM 717 O O . GLY A 1 89 ? 11.812 -3.881 -5.411 1.00 89.75 89 GLY A O 1
ATOM 718 N N . ASP A 1 90 ? 11.780 -2.281 -6.990 1.00 91.50 90 ASP A N 1
ATOM 719 C CA . ASP A 1 90 ? 11.265 -1.252 -6.090 1.00 91.50 90 ASP A CA 1
ATOM 720 C C . ASP A 1 90 ? 9.794 -1.486 -5.746 1.00 91.50 90 ASP A C 1
ATOM 722 O O . ASP A 1 90 ? 8.989 -1.978 -6.549 1.00 91.50 90 ASP A O 1
ATOM 726 N N . LEU A 1 91 ? 9.425 -1.024 -4.552 1.00 92.19 91 LEU A N 1
ATOM 727 C CA . LEU A 1 91 ? 8.036 -0.856 -4.168 1.00 92.19 91 LEU A CA 1
ATOM 728 C C . LEU A 1 91 ? 7.775 0.509 -3.528 1.00 92.19 91 LEU A C 1
ATOM 730 O O . LEU A 1 91 ? 8.649 1.104 -2.897 1.00 92.19 91 LEU A O 1
ATOM 734 N N . VAL A 1 92 ? 6.546 0.986 -3.680 1.00 91.81 92 VAL A N 1
ATOM 735 C CA . VAL A 1 92 ? 6.030 2.207 -3.055 1.00 91.81 92 VAL A CA 1
ATOM 736 C C . VAL A 1 92 ? 4.773 1.833 -2.284 1.00 91.81 92 VAL A C 1
ATOM 738 O O . VAL A 1 92 ? 3.920 1.129 -2.817 1.00 91.81 92 VAL A O 1
ATOM 741 N N . LEU A 1 93 ? 4.665 2.294 -1.039 1.00 91.44 93 LEU A N 1
ATOM 742 C CA . LEU A 1 93 ? 3.472 2.149 -0.209 1.00 91.44 93 LEU A CA 1
ATOM 743 C C . LEU A 1 93 ? 2.877 3.533 0.041 1.00 91.44 93 LEU A C 1
ATOM 745 O O . LEU A 1 93 ? 3.581 4.441 0.480 1.00 91.44 93 LEU A O 1
ATOM 749 N N . LEU A 1 94 ? 1.582 3.666 -0.213 1.00 90.56 94 LEU A N 1
ATOM 750 C CA . LEU A 1 94 ? 0.814 4.885 -0.012 1.00 90.56 94 LEU A CA 1
ATOM 751 C C . LEU A 1 94 ? -0.325 4.595 0.955 1.00 90.56 94 LEU A C 1
ATOM 753 O O . LEU A 1 94 ? -1.033 3.600 0.800 1.00 90.56 94 LEU A O 1
ATOM 757 N N . LEU A 1 95 ? -0.513 5.484 1.924 1.00 89.25 95 LEU A N 1
ATOM 758 C CA . LEU A 1 95 ? -1.712 5.523 2.747 1.00 89.25 95 LEU A CA 1
ATOM 759 C C . LEU A 1 95 ? -2.616 6.628 2.203 1.00 89.25 95 LEU A C 1
ATOM 761 O O . LEU A 1 95 ? -2.268 7.802 2.282 1.00 89.25 95 LEU A O 1
ATOM 765 N N . ILE A 1 96 ? -3.758 6.240 1.639 1.00 90.44 96 ILE A N 1
ATOM 766 C CA . ILE A 1 96 ? -4.790 7.157 1.157 1.00 90.44 96 ILE A CA 1
ATOM 767 C C . ILE A 1 96 ? -5.697 7.475 2.345 1.00 90.44 96 ILE A C 1
ATOM 769 O O . ILE A 1 96 ? -6.679 6.777 2.609 1.00 90.44 96 ILE A O 1
ATOM 773 N N . HIS A 1 97 ? -5.314 8.501 3.104 1.00 85.38 97 HIS A N 1
ATOM 774 C CA . HIS A 1 97 ? -5.861 8.801 4.427 1.00 85.38 97 HIS A CA 1
ATOM 775 C C . HIS A 1 97 ? -7.375 9.008 4.404 1.00 85.38 97 HIS A C 1
ATOM 777 O O . HIS A 1 97 ? -8.085 8.389 5.194 1.00 85.38 97 HIS A O 1
ATOM 783 N N . ALA A 1 98 ? -7.883 9.833 3.485 1.00 88.12 98 ALA A N 1
ATOM 784 C CA . ALA A 1 98 ? -9.313 10.119 3.427 1.00 88.12 98 ALA A CA 1
ATOM 785 C C . ALA A 1 98 ? -10.169 8.905 3.014 1.00 88.12 98 ALA A C 1
ATOM 787 O O . ALA A 1 98 ? -11.361 8.904 3.306 1.00 88.12 98 ALA A O 1
ATOM 788 N N . GLN A 1 99 ? -9.571 7.868 2.411 1.00 91.38 99 GLN A N 1
ATOM 789 C CA . GLN A 1 99 ? -10.271 6.665 1.940 1.00 91.38 99 GLN A CA 1
ATOM 790 C C . GLN A 1 99 ? -9.973 5.409 2.768 1.00 91.38 99 GLN A C 1
ATOM 792 O O . GLN A 1 99 ? -10.358 4.329 2.340 1.00 91.38 99 GLN A O 1
ATOM 797 N N . ASN A 1 100 ? -9.270 5.499 3.907 1.00 91.56 100 ASN A N 1
ATOM 798 C CA . ASN A 1 100 ? -8.936 4.326 4.736 1.00 91.56 100 ASN A CA 1
ATOM 799 C C . ASN A 1 100 ? -8.316 3.160 3.923 1.00 91.56 100 ASN A C 1
ATOM 801 O O . ASN A 1 100 ? -8.634 1.984 4.114 1.00 91.56 100 ASN A O 1
ATOM 805 N N . ALA A 1 101 ? -7.447 3.473 2.961 1.00 93.38 101 ALA A N 1
ATOM 806 C CA . ALA A 1 101 ? -6.920 2.470 2.042 1.00 93.38 101 ALA A CA 1
ATOM 807 C C . ALA A 1 101 ? -5.404 2.572 1.891 1.00 93.38 101 ALA A C 1
ATOM 809 O O . ALA A 1 101 ? -4.843 3.659 1.757 1.00 93.38 101 ALA A O 1
ATOM 810 N N . GLY A 1 102 ? -4.741 1.420 1.883 1.00 93.38 102 GLY A N 1
ATOM 811 C CA . GLY A 1 102 ? -3.349 1.280 1.490 1.00 93.38 102 GLY A CA 1
ATOM 812 C C . GLY A 1 102 ? -3.235 0.880 0.022 1.00 93.38 102 GLY A C 1
ATOM 813 O O . GLY A 1 102 ? -3.973 0.009 -0.441 1.00 93.38 102 GLY A O 1
ATOM 814 N N . VAL A 1 103 ? -2.291 1.487 -0.698 1.00 94.56 103 VAL A N 1
ATOM 815 C CA . VAL A 1 103 ? -1.924 1.111 -2.071 1.00 94.56 103 VAL A CA 1
ATOM 816 C C . VAL A 1 103 ? -0.444 0.764 -2.115 1.00 94.56 103 VAL A C 1
ATOM 818 O O . VAL A 1 103 ? 0.395 1.559 -1.695 1.00 94.56 103 VAL A O 1
ATOM 821 N N . ILE A 1 104 ? -0.117 -0.414 -2.640 1.00 94.50 104 ILE A N 1
ATOM 822 C CA . ILE A 1 104 ? 1.253 -0.838 -2.921 1.00 94.50 104 ILE A CA 1
ATOM 823 C C . ILE A 1 104 ? 1.440 -0.878 -4.432 1.00 94.50 104 ILE A C 1
ATOM 825 O O . ILE A 1 104 ? 0.663 -1.502 -5.152 1.00 94.50 104 ILE A O 1
ATOM 829 N N . LEU A 1 105 ? 2.502 -0.235 -4.899 1.00 94.75 105 LEU A N 1
ATOM 830 C CA . LEU A 1 105 ? 3.005 -0.352 -6.260 1.00 94.75 105 LEU A CA 1
ATOM 831 C C . LEU A 1 105 ? 4.273 -1.191 -6.206 1.00 94.75 105 LEU A C 1
ATOM 833 O O . LEU A 1 105 ? 5.199 -0.829 -5.483 1.00 94.75 105 LEU A O 1
ATOM 837 N N . ARG A 1 106 ? 4.343 -2.288 -6.961 1.00 94.38 106 ARG A N 1
ATOM 838 C CA . ARG A 1 106 ? 5.560 -3.104 -7.098 1.00 94.38 106 ARG A CA 1
ATOM 839 C C . ARG A 1 106 ? 5.996 -3.148 -8.541 1.00 94.38 106 ARG A C 1
ATOM 841 O O . ARG A 1 106 ? 5.199 -3.541 -9.389 1.00 94.38 106 ARG A O 1
ATOM 848 N N . ARG A 1 107 ? 7.254 -2.810 -8.817 1.00 93.88 107 ARG A N 1
ATOM 849 C CA . ARG A 1 107 ? 7.804 -2.914 -10.167 1.00 93.88 107 ARG A CA 1
ATOM 850 C C . ARG A 1 107 ? 8.617 -4.192 -10.331 1.00 93.88 107 ARG A C 1
ATOM 852 O O . ARG A 1 107 ? 9.504 -4.469 -9.530 1.00 93.88 107 ARG A O 1
ATOM 859 N N . PHE A 1 108 ? 8.325 -4.950 -11.379 1.00 93.06 108 PHE A N 1
ATOM 860 C CA . PHE A 1 108 ? 8.989 -6.216 -11.690 1.00 93.06 108 PHE A CA 1
ATOM 861 C C . PHE A 1 108 ? 10.059 -6.051 -12.778 1.00 93.06 108 PHE A C 1
ATOM 863 O O . PHE A 1 108 ? 10.121 -5.029 -13.463 1.00 93.06 108 PHE A O 1
ATOM 870 N N . ASP A 1 109 ? 10.900 -7.075 -12.945 1.00 92.06 109 ASP A N 1
ATOM 871 C CA . ASP A 1 109 ? 12.027 -7.095 -13.895 1.00 92.06 109 ASP A CA 1
ATOM 872 C C . ASP A 1 109 ? 11.600 -6.972 -15.357 1.00 92.06 109 ASP A C 1
ATOM 874 O O . ASP A 1 109 ? 12.305 -6.373 -16.167 1.00 92.06 109 ASP A O 1
ATOM 878 N N . ASN A 1 110 ? 10.412 -7.474 -15.693 1.00 92.75 110 ASN A N 1
ATOM 879 C CA . ASN A 1 110 ? 9.810 -7.291 -17.014 1.00 92.75 110 ASN A CA 1
ATOM 880 C C . ASN A 1 110 ? 9.275 -5.861 -17.240 1.00 92.75 110 ASN A C 1
ATOM 882 O O . ASN A 1 110 ? 8.767 -5.550 -18.315 1.00 92.75 110 ASN A O 1
ATOM 886 N N . GLY A 1 111 ? 9.394 -4.991 -16.236 1.00 92.06 111 GLY A N 1
ATOM 887 C CA . GLY A 1 111 ? 8.957 -3.606 -16.262 1.00 92.06 111 GLY A CA 1
ATOM 888 C C . GLY A 1 111 ? 7.481 -3.401 -15.935 1.00 92.06 111 GLY A C 1
ATOM 889 O O . GLY A 1 111 ? 7.067 -2.237 -15.906 1.00 92.06 111 GLY A O 1
ATOM 890 N N . ASP A 1 112 ? 6.709 -4.464 -15.702 1.00 95.94 112 ASP A N 1
ATOM 891 C CA . ASP A 1 112 ? 5.311 -4.374 -15.282 1.00 95.94 112 ASP A CA 1
ATOM 892 C C . ASP A 1 112 ? 5.208 -3.828 -13.858 1.00 95.94 112 ASP A C 1
ATOM 894 O O . ASP A 1 112 ? 6.128 -3.965 -13.040 1.00 95.94 112 ASP A O 1
ATOM 898 N N . ILE A 1 113 ? 4.060 -3.223 -13.554 1.00 96.50 113 ILE A N 1
ATOM 899 C CA . ILE A 1 113 ? 3.745 -2.746 -12.210 1.00 96.50 113 ILE A CA 1
ATOM 900 C C . ILE A 1 113 ? 2.521 -3.492 -11.695 1.00 96.50 113 ILE A C 1
ATOM 902 O O . ILE A 1 113 ? 1.469 -3.481 -12.331 1.00 96.50 113 ILE A O 1
ATOM 906 N N . VAL A 1 114 ? 2.644 -4.120 -10.528 1.00 97.38 114 VAL A N 1
ATOM 907 C CA . VAL A 1 114 ? 1.499 -4.677 -9.804 1.00 97.38 114 VAL A CA 1
ATOM 908 C C . VAL A 1 114 ? 1.006 -3.644 -8.806 1.00 97.38 114 VAL A C 1
ATOM 910 O O . VAL A 1 114 ? 1.764 -3.155 -7.968 1.00 97.38 114 VAL A O 1
ATOM 913 N N . PHE A 1 115 ? -0.275 -3.331 -8.925 1.00 97.12 115 PHE A N 1
ATOM 914 C CA . PHE A 1 115 ? -1.029 -2.476 -8.029 1.00 97.12 115 PHE A CA 1
ATOM 915 C C . PHE A 1 115 ? -1.780 -3.366 -7.060 1.00 97.12 115 PHE A C 1
ATOM 917 O O . PHE A 1 115 ? -2.576 -4.194 -7.493 1.00 97.12 115 PHE A O 1
ATOM 924 N N . GLU A 1 116 ? -1.554 -3.192 -5.769 1.00 97.12 116 GLU A N 1
ATOM 925 C CA . GLU A 1 116 ? -2.249 -3.925 -4.718 1.00 97.12 116 GLU A CA 1
ATOM 926 C C . GLU A 1 116 ? -2.947 -2.924 -3.806 1.00 97.12 116 GLU A C 1
ATOM 928 O O . GLU A 1 116 ? -2.326 -1.965 -3.352 1.00 97.12 116 GLU A O 1
ATOM 933 N N . ALA A 1 117 ? -4.224 -3.145 -3.515 1.00 96.50 117 ALA A N 1
ATOM 934 C CA . ALA A 1 117 ? -4.989 -2.294 -2.613 1.00 96.50 117 ALA A CA 1
ATOM 935 C C . ALA A 1 117 ? -5.477 -3.086 -1.402 1.00 96.50 117 ALA A C 1
ATOM 937 O O . ALA A 1 117 ? -5.712 -4.293 -1.482 1.00 96.50 117 ALA A O 1
ATOM 938 N N . PHE A 1 118 ? -5.638 -2.420 -0.265 1.00 95.06 118 PHE A N 1
ATOM 939 C CA . PHE A 1 118 ? -6.208 -3.021 0.936 1.00 95.06 118 PHE A CA 1
ATOM 940 C C . PHE A 1 118 ? -6.823 -1.969 1.855 1.00 95.06 118 PHE A C 1
ATOM 942 O O . PHE A 1 118 ? -6.454 -0.801 1.810 1.00 95.06 118 PHE A O 1
ATOM 949 N N . GLU A 1 119 ? -7.753 -2.400 2.698 1.00 93.94 119 GLU A N 1
ATOM 950 C CA . GLU A 1 119 ? -8.325 -1.583 3.768 1.00 93.94 119 GLU A CA 1
ATOM 951 C C . GLU A 1 119 ? -7.292 -1.372 4.881 1.00 93.94 119 GLU A C 1
ATOM 953 O O . GLU A 1 119 ? -6.695 -2.339 5.359 1.00 93.94 119 GLU A O 1
ATOM 958 N N . ALA A 1 120 ? -7.049 -0.122 5.275 1.00 90.62 120 ALA A N 1
ATOM 959 C CA . ALA A 1 120 ? -6.026 0.199 6.268 1.00 90.62 120 ALA A CA 1
ATOM 960 C C . ALA A 1 120 ? -6.468 -0.187 7.689 1.00 90.62 120 ALA A C 1
ATOM 962 O O . ALA A 1 120 ? -5.695 -0.831 8.404 1.00 90.62 120 ALA A O 1
ATOM 963 N N . SER A 1 121 ? -7.711 0.137 8.050 1.00 89.50 121 SER A N 1
ATOM 964 C CA . SER A 1 121 ? -8.305 -0.162 9.353 1.00 89.50 121 SER A CA 1
ATOM 965 C C . SER A 1 121 ? -9.737 -0.690 9.206 1.00 89.50 121 SER A C 1
ATOM 967 O O . SER A 1 121 ? -10.506 -0.102 8.447 1.00 89.50 121 SER A O 1
ATOM 969 N N . PRO A 1 122 ? -10.118 -1.756 9.933 1.00 89.00 122 PRO A N 1
ATOM 970 C CA . PRO A 1 122 ? -11.485 -2.274 9.915 1.00 89.00 122 PRO A CA 1
ATOM 971 C C . PRO A 1 122 ? -12.474 -1.267 10.516 1.00 89.00 122 PRO A C 1
ATOM 973 O O . PRO A 1 122 ? -12.092 -0.418 11.321 1.00 89.00 122 PRO A O 1
ATOM 976 N N . SER A 1 123 ? -13.756 -1.387 10.169 1.00 88.56 123 SER A N 1
ATOM 977 C CA . SER A 1 123 ? -14.813 -0.605 10.822 1.00 88.56 123 SER A CA 1
ATOM 978 C C . SER A 1 123 ? -15.004 -0.996 12.287 1.00 88.56 123 SER A C 1
ATOM 980 O O . SER A 1 123 ? -14.786 -2.147 12.682 1.00 88.56 123 SER A O 1
ATOM 982 N N . ALA A 1 124 ? -15.485 -0.054 13.095 1.00 85.62 124 ALA A N 1
ATOM 983 C CA . ALA A 1 124 ? -15.814 -0.277 14.499 1.00 85.62 124 ALA A CA 1
ATOM 984 C C . ALA A 1 124 ? -16.824 -1.423 14.658 1.00 85.62 124 ALA A C 1
ATOM 986 O O . ALA A 1 124 ? -16.678 -2.263 15.544 1.00 85.62 124 ALA A O 1
ATOM 987 N N . GLY A 1 125 ? -17.811 -1.509 13.759 1.00 84.94 125 GLY A N 1
ATOM 988 C CA . GLY A 1 125 ? -18.772 -2.612 13.734 1.00 84.94 125 GLY A CA 1
ATOM 989 C C . GLY A 1 125 ? -18.113 -3.974 13.499 1.00 84.94 125 GLY A C 1
ATOM 990 O O . GLY A 1 125 ? -18.469 -4.944 14.168 1.00 84.94 125 GLY A O 1
ATOM 991 N N . ALA A 1 126 ? -17.122 -4.054 12.604 1.00 87.12 126 ALA A N 1
ATOM 992 C CA . ALA A 1 126 ? -16.367 -5.285 12.389 1.00 87.12 126 ALA A CA 1
ATOM 993 C C . ALA A 1 126 ? -15.542 -5.661 13.628 1.00 87.12 126 ALA A C 1
ATOM 995 O O . ALA A 1 126 ? -15.547 -6.825 14.024 1.00 87.12 126 ALA A O 1
ATOM 996 N N . VAL A 1 127 ? -14.882 -4.689 14.269 1.00 88.06 127 VAL A N 1
ATOM 997 C CA . VAL A 1 127 ? -14.107 -4.914 15.501 1.00 88.06 127 VAL A CA 1
ATOM 998 C C . VAL A 1 127 ? -15.000 -5.416 16.637 1.00 88.06 127 VAL A C 1
ATOM 1000 O O . VAL A 1 127 ? -14.719 -6.464 17.211 1.00 88.06 127 VAL A O 1
ATOM 1003 N N . MET A 1 128 ? -16.102 -4.720 16.927 1.00 86.19 128 MET A N 1
ATOM 1004 C CA . MET A 1 128 ? -17.020 -5.090 18.014 1.00 86.19 128 MET A CA 1
ATOM 1005 C C . MET A 1 128 ? -17.764 -6.401 17.741 1.00 86.19 128 MET A C 1
ATOM 1007 O O . MET A 1 128 ? -18.098 -7.126 18.674 1.00 86.19 128 MET A O 1
ATOM 1011 N N . GLY A 1 129 ? -18.025 -6.715 16.470 1.00 86.25 129 GLY A N 1
ATOM 1012 C CA . GLY A 1 129 ? -18.676 -7.958 16.062 1.00 86.25 129 GLY A CA 1
ATOM 1013 C C . GLY A 1 129 ? -17.754 -9.182 16.040 1.00 86.25 129 GLY A C 1
ATOM 1014 O O . GLY A 1 129 ? -18.237 -10.296 15.842 1.00 86.25 129 GLY A O 1
ATOM 1015 N N . ALA A 1 130 ? -16.440 -9.013 16.206 1.00 87.31 130 ALA A N 1
ATOM 1016 C CA . ALA A 1 130 ? -15.495 -10.117 16.126 1.00 87.31 130 ALA A CA 1
ATOM 1017 C C . ALA A 1 130 ? -15.495 -10.966 17.407 1.00 87.31 130 ALA A C 1
ATOM 1019 O O . ALA A 1 130 ? -15.159 -10.498 18.493 1.00 87.31 130 ALA A O 1
ATOM 1020 N N . GLU A 1 131 ? -15.750 -12.268 17.273 1.00 85.88 131 GLU A N 1
ATOM 1021 C CA . GLU A 1 131 ? -15.475 -13.228 18.345 1.00 85.88 131 GLU A CA 1
ATOM 1022 C C . GLU A 1 131 ? -13.957 -13.475 18.443 1.00 85.88 131 GLU A C 1
ATOM 1024 O O . GLU A 1 131 ? -13.378 -14.346 17.787 1.00 85.88 131 GLU A O 1
ATOM 1029 N N . GLY A 1 132 ? -13.274 -12.663 19.253 1.00 87.38 132 GLY A N 1
ATOM 1030 C CA . GLY A 1 132 ? -11.835 -12.768 19.494 1.00 87.38 132 GLY A CA 1
ATOM 1031 C C . GLY A 1 132 ? -11.002 -11.836 18.614 1.00 87.38 132 GLY A C 1
ATOM 1032 O O . GLY A 1 132 ? -10.915 -10.648 18.892 1.00 87.38 132 GLY A O 1
ATOM 1033 N N . LYS A 1 133 ? -10.292 -12.377 17.613 1.00 89.12 133 LYS A N 1
ATOM 1034 C CA . LYS A 1 133 ? -9.414 -11.585 16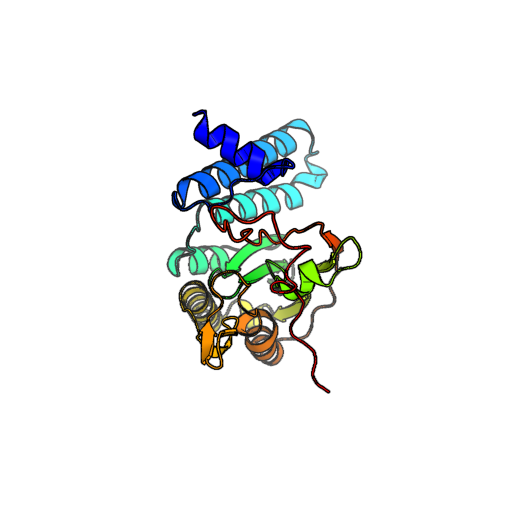.727 1.00 89.12 133 LYS A CA 1
ATOM 1035 C C . LYS A 1 133 ? -9.994 -11.515 15.323 1.00 89.12 133 LYS A C 1
ATOM 1037 O O . LYS A 1 133 ? -10.321 -12.555 14.751 1.00 89.12 133 LYS A O 1
ATOM 1042 N N . LEU A 1 134 ? -9.995 -10.323 14.738 1.00 90.62 134 LEU A N 1
ATOM 1043 C CA . LEU A 1 134 ? -10.350 -10.110 13.341 1.00 90.62 134 LEU A CA 1
ATOM 1044 C C . LEU A 1 134 ? -9.374 -10.834 12.417 1.00 90.62 134 LEU A C 1
ATOM 1046 O O . LEU A 1 134 ? -8.158 -10.710 12.560 1.00 90.62 134 LEU A O 1
ATOM 1050 N N . LEU A 1 135 ? -9.893 -11.591 11.454 1.00 90.81 135 LEU A N 1
ATOM 1051 C CA . LEU A 1 135 ? -9.076 -12.217 10.422 1.00 90.81 135 LEU A CA 1
ATOM 1052 C C . LEU A 1 135 ? -9.070 -11.334 9.174 1.00 90.81 135 LEU A C 1
ATOM 1054 O O . LEU A 1 135 ? -10.006 -11.366 8.382 1.00 90.81 135 LEU A O 1
ATOM 1058 N N . CYS A 1 136 ? -7.988 -10.589 8.983 1.00 89.50 136 CYS A N 1
ATOM 1059 C CA . CYS A 1 136 ? -7.814 -9.708 7.834 1.00 89.50 136 CYS A CA 1
ATOM 1060 C C . CYS A 1 136 ? -6.874 -10.351 6.806 1.00 89.50 136 CYS A C 1
ATOM 1062 O O . CYS A 1 136 ? -5.875 -10.980 7.170 1.00 89.50 136 CYS A O 1
ATOM 1064 N N . SER A 1 137 ? -7.172 -10.189 5.516 1.00 89.62 137 SER A N 1
ATOM 1065 C CA . SER A 1 137 ? -6.331 -10.675 4.417 1.00 89.62 137 SER A CA 1
ATOM 1066 C C . SER A 1 137 ? -5.709 -9.500 3.674 1.00 89.62 137 SER A C 1
ATOM 1068 O O . SER A 1 137 ? -6.425 -8.614 3.217 1.00 89.62 137 SER A O 1
ATOM 1070 N N . TYR A 1 138 ? -4.389 -9.531 3.504 1.00 90.56 138 TYR A N 1
ATOM 1071 C CA . TYR A 1 138 ? -3.627 -8.462 2.872 1.00 90.56 138 TYR A CA 1
ATOM 1072 C C . TYR A 1 138 ? -2.720 -8.979 1.750 1.00 90.56 138 TYR A C 1
ATOM 1074 O O . TYR A 1 138 ? -2.078 -10.016 1.919 1.00 90.56 138 TYR A O 1
ATOM 1082 N N . PRO A 1 139 ? -2.577 -8.234 0.648 1.00 89.38 139 PRO A N 1
ATOM 1083 C CA . PRO A 1 139 ? -3.498 -7.193 0.209 1.00 89.38 139 PRO A CA 1
ATOM 1084 C C . PRO A 1 139 ? -4.804 -7.801 -0.332 1.00 89.38 139 PRO A C 1
ATOM 1086 O O . PRO A 1 139 ? -4.936 -9.020 -0.478 1.00 89.38 139 PRO A O 1
ATOM 1089 N N . GLY A 1 140 ? -5.790 -6.946 -0.589 1.00 89.25 140 GLY A N 1
ATOM 1090 C CA . GLY A 1 140 ? -7.074 -7.328 -1.164 1.00 89.25 140 GLY A CA 1
ATOM 1091 C C . GLY A 1 140 ? -6.956 -7.560 -2.679 1.00 89.25 140 GLY A C 1
ATOM 1092 O O . GLY A 1 140 ? -6.384 -8.576 -3.103 1.00 89.25 140 GLY A O 1
ATOM 1093 N N . PRO A 1 141 ? -7.524 -6.680 -3.521 1.00 94.88 141 PRO A N 1
ATOM 1094 C CA . PRO A 1 141 ? -7.394 -6.789 -4.967 1.00 94.88 141 PRO A CA 1
ATOM 1095 C C . PRO A 1 141 ? -5.989 -6.418 -5.444 1.00 94.88 141 PRO A C 1
ATOM 1097 O O . PRO A 1 141 ? -5.323 -5.554 -4.872 1.00 94.88 141 PRO A O 1
ATOM 1100 N N . ALA A 1 142 ? -5.561 -7.082 -6.518 1.00 97.31 142 ALA A N 1
ATOM 1101 C CA . ALA A 1 142 ? -4.292 -6.812 -7.169 1.00 97.31 142 ALA A CA 1
ATOM 1102 C C . ALA A 1 142 ? -4.425 -6.885 -8.691 1.00 97.31 142 ALA A C 1
ATOM 1104 O O . ALA A 1 142 ? -5.035 -7.821 -9.215 1.00 97.31 142 ALA A O 1
ATOM 1105 N N . ILE A 1 143 ? -3.853 -5.905 -9.387 1.00 98.25 143 ILE A N 1
ATOM 1106 C CA . ILE A 1 143 ? -3.904 -5.768 -10.844 1.00 98.25 143 ILE A CA 1
ATOM 1107 C C . ILE A 1 143 ? -2.486 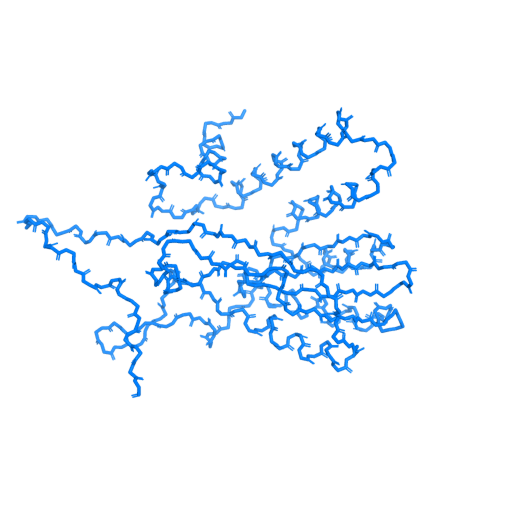-5.566 -11.376 1.00 98.25 143 ILE A C 1
ATOM 1109 O O . ILE A 1 143 ? -1.769 -4.676 -10.922 1.00 98.25 143 ILE A O 1
ATOM 1113 N N . THR A 1 144 ? -2.093 -6.366 -12.362 1.00 98.19 144 THR A N 1
ATOM 1114 C CA . THR A 1 144 ? -0.868 -6.157 -13.135 1.00 98.19 144 THR A CA 1
ATOM 1115 C C . THR A 1 144 ? -1.157 -5.191 -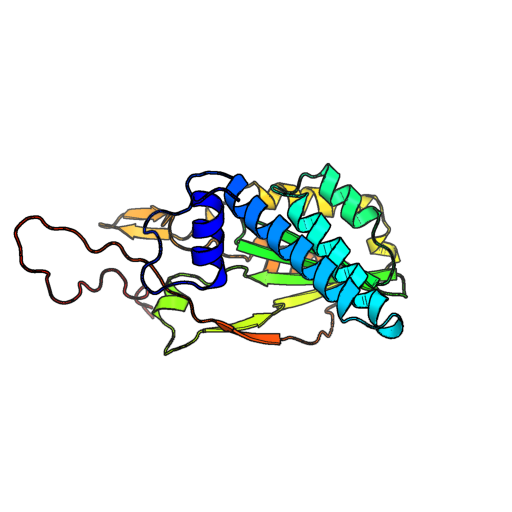14.274 1.00 98.19 144 THR A C 1
ATOM 1117 O O . THR A 1 144 ? -2.045 -5.440 -15.093 1.00 98.19 144 THR A O 1
ATOM 1120 N N . ILE A 1 145 ? -0.385 -4.109 -14.344 1.00 98.06 145 ILE A N 1
ATOM 1121 C CA . ILE A 1 145 ? -0.375 -3.162 -15.455 1.00 98.06 145 ILE A CA 1
ATOM 1122 C C . ILE A 1 145 ? 0.863 -3.432 -16.318 1.00 98.06 145 ILE A C 1
ATOM 1124 O O . ILE A 1 145 ? 1.986 -3.340 -15.805 1.00 98.06 145 ILE A O 1
ATOM 1128 N N . PRO A 1 146 ? 0.680 -3.747 -17.616 1.00 97.25 146 PRO A N 1
ATOM 1129 C CA . PRO A 1 146 ? 1.788 -3.986 -18.529 1.00 97.25 146 PRO A CA 1
ATOM 1130 C C . PRO A 1 146 ? 2.727 -2.786 -18.624 1.00 97.25 146 PRO A C 1
ATOM 1132 O O . PRO A 1 146 ? 2.282 -1.635 -18.616 1.00 97.25 146 PRO A O 1
ATOM 1135 N N . SER A 1 147 ? 4.021 -3.044 -18.810 1.00 95.25 147 SER A N 1
ATOM 1136 C CA . SER A 1 147 ? 5.043 -1.996 -18.848 1.00 95.25 147 SER A CA 1
ATOM 1137 C C . SER A 1 147 ? 4.755 -0.887 -19.867 1.00 95.25 147 SER A C 1
ATOM 1139 O O . SER A 1 147 ? 4.985 0.284 -19.581 1.00 95.25 147 SER A O 1
ATOM 1141 N N . ALA A 1 148 ? 4.188 -1.233 -21.028 1.00 95.44 148 ALA A N 1
ATOM 1142 C CA . ALA A 1 148 ? 3.823 -0.264 -22.063 1.00 95.44 148 ALA A CA 1
ATOM 1143 C C . ALA A 1 148 ? 2.801 0.782 -21.580 1.00 95.44 148 ALA A C 1
ATOM 1145 O O . ALA A 1 148 ? 2.887 1.939 -21.975 1.00 95.44 148 ALA A O 1
ATOM 1146 N N . VAL A 1 149 ? 1.866 0.384 -20.711 1.00 96.00 149 VAL A N 1
ATOM 1147 C CA . VAL A 1 149 ? 0.877 1.287 -20.103 1.00 96.00 149 VAL A CA 1
ATOM 1148 C C . VAL A 1 149 ? 1.485 1.995 -18.896 1.00 96.00 149 VAL A C 1
ATOM 1150 O O . VAL A 1 149 ? 1.357 3.204 -18.751 1.00 96.00 149 VAL A O 1
ATOM 1153 N N . ALA A 1 150 ? 2.205 1.260 -18.046 1.00 92.44 150 ALA A N 1
ATOM 1154 C CA . ALA A 1 150 ? 2.814 1.809 -16.838 1.00 92.44 150 ALA A CA 1
ATOM 1155 C C . ALA A 1 150 ? 3.853 2.912 -17.122 1.00 92.44 150 ALA A C 1
ATOM 1157 O O . ALA A 1 150 ? 4.074 3.781 -16.278 1.00 92.44 150 ALA A O 1
ATOM 1158 N N . GLN A 1 151 ? 4.506 2.872 -18.287 1.00 90.44 151 GLN A N 1
ATOM 1159 C CA . GLN A 1 151 ? 5.476 3.877 -18.730 1.00 90.44 151 GLN A CA 1
ATOM 1160 C C . GLN A 1 151 ? 4.848 5.049 -19.494 1.00 90.44 151 GLN A C 1
ATOM 1162 O O . GLN A 1 151 ? 5.557 6.014 -19.773 1.00 90.44 151 GLN A O 1
ATOM 1167 N N . ASP A 1 152 ? 3.555 4.993 -19.828 1.00 94.25 152 ASP A N 1
ATOM 1168 C CA . ASP A 1 152 ? 2.868 6.099 -20.490 1.00 94.25 152 ASP A CA 1
ATOM 1169 C C . ASP A 1 152 ? 2.793 7.313 -19.538 1.00 94.25 152 ASP A C 1
ATOM 1171 O O . ASP A 1 152 ? 2.171 7.225 -18.470 1.00 94.25 152 ASP A O 1
ATOM 1175 N N . PRO A 1 153 ? 3.400 8.465 -19.895 1.00 92.44 153 PRO A N 1
ATOM 1176 C CA . PRO A 1 153 ? 3.352 9.666 -19.068 1.00 92.44 153 PRO A CA 1
ATOM 1177 C C . PRO A 1 153 ? 1.928 10.156 -18.785 1.00 92.44 153 PRO A C 1
ATOM 1179 O O . PRO A 1 153 ? 1.686 10.721 -17.719 1.00 92.44 153 PRO A O 1
ATOM 1182 N N . ALA A 1 154 ? 0.986 9.945 -19.713 1.00 93.94 154 ALA A N 1
ATOM 1183 C CA . ALA A 1 154 ? -0.408 10.320 -19.508 1.00 93.94 154 ALA A CA 1
ATOM 1184 C C . ALA A 1 154 ? -1.044 9.452 -18.416 1.00 93.94 154 ALA A C 1
ATOM 1186 O O . ALA A 1 154 ? -1.626 9.990 -17.478 1.00 93.94 154 ALA A O 1
ATOM 1187 N N . PHE A 1 155 ? -0.857 8.129 -18.480 1.00 94.12 155 PHE A N 1
ATOM 1188 C CA . PHE A 1 155 ? -1.331 7.209 -17.444 1.00 94.12 155 PHE A CA 1
ATOM 1189 C C . PHE A 1 155 ? -0.753 7.553 -16.067 1.00 94.12 155 PHE A C 1
ATOM 1191 O O . PHE A 1 155 ? -1.504 7.662 -15.100 1.00 94.12 155 PHE A O 1
ATOM 1198 N N . GLN A 1 156 ? 0.565 7.771 -15.975 1.00 92.81 156 GLN A N 1
ATOM 1199 C CA . GLN A 1 156 ? 1.211 8.120 -14.706 1.00 92.81 156 GLN A CA 1
ATOM 1200 C C . GLN A 1 156 ? 0.644 9.408 -14.113 1.00 92.81 156 GLN A C 1
ATOM 1202 O O . GLN A 1 156 ? 0.356 9.447 -12.919 1.00 92.81 156 GLN A O 1
ATOM 1207 N N . ARG A 1 157 ? 0.447 10.439 -14.943 1.00 93.12 157 ARG A N 1
ATOM 1208 C CA . ARG A 1 157 ? -0.124 11.713 -14.504 1.00 93.12 157 ARG A CA 1
ATOM 1209 C C . ARG A 1 157 ? -1.544 11.539 -13.969 1.00 93.12 157 ARG A C 1
ATOM 1211 O O . ARG A 1 157 ? -1.825 12.000 -12.870 1.00 93.12 157 ARG A O 1
ATOM 1218 N N . GLU A 1 158 ? -2.426 10.870 -14.712 1.00 94.38 158 GLU A N 1
ATOM 1219 C CA . GLU A 1 158 ? -3.816 10.671 -14.274 1.00 94.38 158 GLU A CA 1
ATOM 1220 C C . GLU A 1 158 ? -3.896 9.809 -13.007 1.00 94.38 158 GLU A C 1
ATOM 1222 O O . GLU A 1 158 ? -4.674 10.108 -12.105 1.00 94.38 158 GLU A O 1
ATOM 1227 N N . LEU A 1 159 ? -3.053 8.779 -12.892 1.00 93.69 159 LEU A N 1
ATOM 1228 C CA . LEU A 1 159 ? -2.954 7.959 -11.685 1.00 93.69 159 LEU A CA 1
ATOM 1229 C C . LEU A 1 159 ? -2.537 8.794 -10.468 1.00 93.69 159 LEU A C 1
ATOM 1231 O O . LEU A 1 159 ? -3.122 8.663 -9.393 1.00 93.69 159 LEU A O 1
ATOM 1235 N N . VAL A 1 160 ? -1.510 9.628 -10.631 1.00 92.50 160 VAL A N 1
ATOM 1236 C CA . VAL A 1 160 ? -0.990 10.491 -9.569 1.00 92.50 160 VAL A CA 1
ATOM 1237 C C . VAL A 1 160 ? -2.052 11.500 -9.139 1.00 92.50 160 VAL A C 1
ATOM 1239 O O . VAL A 1 160 ? -2.323 11.606 -7.945 1.00 92.50 160 VAL A O 1
ATOM 1242 N N . LEU A 1 161 ? -2.712 12.164 -10.093 1.00 92.38 161 LEU A N 1
ATOM 1243 C CA . LEU A 1 161 ? -3.814 13.090 -9.822 1.00 92.38 161 LEU A CA 1
ATOM 1244 C C . LEU A 1 161 ? -4.956 12.401 -9.068 1.00 92.38 161 LEU A C 1
ATOM 1246 O O . LEU A 1 161 ? -5.395 12.899 -8.035 1.00 92.38 161 LEU A O 1
ATOM 1250 N N . PHE A 1 162 ? -5.388 11.229 -9.540 1.00 93.12 162 PHE A N 1
ATOM 1251 C CA . PHE A 1 162 ? -6.465 10.457 -8.924 1.00 93.12 162 PHE A CA 1
ATOM 1252 C C . PHE A 1 162 ? -6.148 10.078 -7.470 1.00 93.12 162 PHE A C 1
ATOM 1254 O O . PHE A 1 162 ? -6.970 10.270 -6.574 1.00 93.12 162 PHE A O 1
ATOM 1261 N N . LEU A 1 163 ? -4.945 9.558 -7.210 1.00 93.00 163 LEU A N 1
ATOM 1262 C CA . LEU A 1 163 ? -4.530 9.152 -5.866 1.00 93.00 163 LEU A CA 1
ATOM 1263 C C . LEU A 1 163 ? -4.329 10.350 -4.930 1.00 93.00 163 LEU A C 1
ATOM 1265 O O . LEU A 1 163 ? -4.704 10.275 -3.760 1.00 93.00 163 LEU A O 1
ATOM 1269 N N . SER A 1 164 ? -3.748 11.446 -5.422 1.00 90.44 164 SER A N 1
ATOM 1270 C CA . SER A 1 164 ? -3.537 12.662 -4.631 1.00 90.44 164 SER A CA 1
ATOM 1271 C C . SER A 1 164 ? -4.846 13.358 -4.268 1.00 90.44 164 SER A C 1
ATOM 1273 O O . SER A 1 164 ? -4.993 13.794 -3.122 1.00 90.44 164 SER A O 1
ATOM 1275 N N . ASP A 1 165 ? -5.801 13.413 -5.198 1.00 90.50 165 ASP A N 1
ATOM 1276 C CA . ASP A 1 165 ? -7.137 13.947 -4.937 1.00 90.50 165 ASP A CA 1
ATOM 1277 C C . ASP A 1 165 ? -7.856 13.107 -3.875 1.00 90.50 165 ASP A C 1
ATOM 1279 O O . ASP A 1 165 ? -8.209 13.614 -2.810 1.00 90.50 165 ASP A O 1
ATOM 1283 N N . LEU A 1 166 ? -7.953 11.788 -4.077 1.00 91.19 166 LEU A N 1
ATOM 1284 C CA . LEU A 1 166 ? -8.617 10.902 -3.119 1.00 91.19 166 LEU A CA 1
ATOM 1285 C C . LEU A 1 166 ? -7.946 10.856 -1.744 1.00 91.19 166 LEU A C 1
ATOM 1287 O O . LEU A 1 166 ? -8.622 10.570 -0.758 1.00 91.19 166 LEU A O 1
ATOM 1291 N N . ASN A 1 167 ? -6.646 11.136 -1.646 1.00 88.75 167 ASN A N 1
ATOM 1292 C CA . ASN A 1 167 ? -5.953 11.204 -0.361 1.00 88.75 167 ASN A CA 1
ATOM 1293 C C . ASN A 1 167 ? -6.441 12.371 0.515 1.00 88.75 167 ASN A C 1
ATOM 1295 O O . ASN A 1 167 ? -6.432 12.252 1.741 1.00 88.75 167 ASN A O 1
ATOM 1299 N N . SER A 1 168 ? -6.880 13.471 -0.104 1.00 84.19 168 SER A N 1
ATOM 1300 C CA . SER A 1 168 ? -7.279 14.704 0.592 1.00 84.19 168 SER A CA 1
ATOM 1301 C C . SER A 1 168 ? -8.792 14.932 0.592 1.00 84.19 168 SER A C 1
ATOM 1303 O O . SER A 1 168 ? -9.329 15.562 1.507 1.00 84.19 168 SER A O 1
ATOM 1305 N N . THR A 1 169 ? -9.490 14.414 -0.416 1.00 85.00 169 THR A N 1
ATOM 1306 C CA . THR A 1 169 ? -10.919 14.635 -0.622 1.00 85.00 169 THR A CA 1
ATOM 1307 C C . THR A 1 169 ? -11.745 13.705 0.260 1.00 85.00 169 THR A C 1
ATOM 1309 O O . THR A 1 169 ? -11.699 12.482 0.139 1.00 85.00 169 THR A O 1
ATOM 1312 N N . LYS A 1 170 ? -12.542 14.295 1.156 1.00 80.31 170 LYS A N 1
ATOM 1313 C CA . LYS A 1 170 ? -13.564 13.574 1.922 1.00 80.31 170 LYS A CA 1
ATOM 1314 C C . LYS A 1 170 ? -14.816 13.457 1.069 1.00 80.31 170 LYS A C 1
ATOM 1316 O O . LYS A 1 170 ? -15.401 14.474 0.707 1.00 80.31 170 LYS A O 1
ATOM 1321 N N . ILE A 1 171 ? -15.224 12.231 0.770 1.00 82.38 171 ILE A N 1
ATOM 1322 C CA . ILE A 1 171 ? -16.412 11.967 -0.037 1.00 82.38 171 ILE A CA 1
ATOM 1323 C C . ILE A 1 171 ? -17.521 11.511 0.909 1.00 82.38 171 ILE A C 1
ATOM 1325 O O . ILE A 1 171 ? -17.345 10.551 1.649 1.00 82.38 171 ILE A O 1
ATOM 1329 N N . GLU A 1 172 ? -18.637 12.240 0.936 1.00 79.69 172 GLU A N 1
ATOM 1330 C CA . GLU A 1 172 ? -19.681 12.059 1.955 1.00 79.69 172 GLU A CA 1
ATOM 1331 C C . GLU A 1 172 ? -20.349 10.677 1.923 1.00 79.69 172 GLU A C 1
ATOM 1333 O O . GLU A 1 172 ? -20.780 10.185 2.961 1.00 79.69 172 GLU A O 1
ATOM 1338 N N . ASP A 1 173 ? -20.414 10.031 0.758 1.00 78.75 173 ASP A N 1
ATOM 1339 C CA . ASP A 1 173 ? -21.116 8.758 0.560 1.00 78.75 173 ASP A CA 1
ATOM 1340 C C . ASP A 1 173 ? -20.424 7.558 1.239 1.00 78.75 173 ASP A C 1
ATOM 1342 O O . ASP A 1 173 ? -21.080 6.563 1.558 1.00 78.75 173 ASP A O 1
ATOM 1346 N N . VAL A 1 174 ? -19.102 7.629 1.419 1.00 72.31 174 VAL A N 1
ATOM 1347 C CA . VAL A 1 174 ? -18.254 6.612 2.066 1.00 72.31 174 VAL A CA 1
ATOM 1348 C C . VAL A 1 174 ? -18.000 6.913 3.532 1.00 72.31 174 VAL A C 1
ATOM 1350 O O . VAL A 1 174 ? -17.376 6.096 4.216 1.00 72.31 174 VAL A O 1
ATOM 1353 N N . LEU A 1 175 ? -18.461 8.068 4.021 1.00 73.50 175 LEU A N 1
ATOM 1354 C CA . LEU A 1 175 ? -18.375 8.374 5.436 1.00 73.50 175 LEU A CA 1
ATOM 1355 C C . LEU A 1 175 ? -19.361 7.490 6.205 1.00 73.50 175 LEU A C 1
ATOM 1357 O O . LEU A 1 175 ? -20.519 7.351 5.801 1.00 73.50 175 LEU A O 1
ATOM 1361 N N . PRO A 1 176 ? -18.936 6.922 7.339 1.00 62.34 176 PRO A N 1
ATOM 1362 C CA . PRO A 1 176 ? -19.836 6.168 8.193 1.00 62.34 176 PRO A CA 1
ATOM 1363 C C . PRO A 1 176 ? -20.974 7.069 8.683 1.00 62.34 176 PRO A C 1
ATOM 1365 O O . PRO A 1 176 ? -20.766 8.202 9.131 1.00 62.34 176 PRO A O 1
ATOM 1368 N N . MET A 1 177 ? -22.200 6.563 8.592 1.00 65.75 177 MET A N 1
ATOM 1369 C CA . MET A 1 177 ? -23.409 7.252 9.029 1.00 65.75 177 MET A CA 1
ATOM 1370 C C . MET A 1 177 ? -24.065 6.468 10.162 1.00 65.75 177 MET A C 1
ATOM 1372 O O . MET A 1 177 ? -24.288 5.267 10.037 1.00 65.75 177 MET A O 1
ATOM 1376 N N . THR A 1 178 ? -24.462 7.152 11.233 1.00 56.72 178 THR A N 1
ATOM 1377 C CA . THR A 1 178 ? -25.295 6.578 12.297 1.00 56.72 178 THR A CA 1
ATOM 1378 C C . THR A 1 178 ? -26.630 7.278 12.404 1.00 56.72 178 THR A C 1
ATOM 1380 O O . THR A 1 178 ? -26.757 8.474 12.157 1.00 56.72 178 THR A O 1
ATOM 1383 N N . LYS A 1 179 ? -27.655 6.535 12.824 1.00 52.47 179 LYS A N 1
ATOM 1384 C CA . LYS A 1 179 ? -28.933 7.126 13.215 1.00 52.47 179 LYS A CA 1
ATOM 1385 C C . LYS A 1 179 ? -28.887 7.476 14.698 1.00 52.47 179 LYS A C 1
ATOM 1387 O O . LYS A 1 179 ? -28.881 6.586 15.541 1.00 52.47 179 LYS A O 1
ATOM 1392 N N . LYS A 1 180 ? -28.898 8.767 15.028 1.00 48.00 180 LYS A N 1
ATOM 1393 C CA . LYS A 1 180 ? -29.046 9.266 16.403 1.00 48.00 180 LYS A CA 1
ATOM 1394 C C . LYS A 1 180 ? -30.345 10.048 16.523 1.00 48.00 180 LYS A C 1
ATOM 1396 O O . LYS A 1 180 ? -30.587 10.976 15.758 1.00 48.00 180 LYS A O 1
ATOM 1401 N N . ALA A 1 181 ? -31.188 9.653 17.480 1.00 51.16 181 ALA A N 1
ATOM 1402 C CA . ALA A 1 181 ? -32.472 10.304 17.764 1.00 51.16 181 ALA A CA 1
ATOM 1403 C C . ALA A 1 181 ? -33.360 10.513 16.511 1.00 51.16 181 ALA A C 1
ATOM 1405 O O . ALA A 1 181 ? -33.967 11.565 16.333 1.00 51.16 181 ALA A O 1
ATOM 1406 N N . GLY A 1 182 ? -33.403 9.521 15.612 1.00 46.59 182 GLY A N 1
ATOM 1407 C CA . GLY A 1 182 ? -34.193 9.572 14.373 1.00 46.59 182 GLY A CA 1
ATOM 1408 C C . GLY A 1 182 ? -33.569 10.371 13.219 1.00 46.59 182 GLY A C 1
ATOM 1409 O O . GLY A 1 182 ? -34.122 10.358 12.123 1.00 46.59 182 GLY A O 1
ATOM 1410 N N . SER A 1 183 ? -32.415 11.012 13.428 1.00 42.34 183 SER A N 1
ATOM 1411 C CA . SER A 1 183 ? -31.650 11.722 12.397 1.00 42.34 183 SER A CA 1
ATOM 1412 C C . SER A 1 183 ? -30.405 10.932 11.995 1.00 42.34 183 SER A C 1
ATOM 1414 O O . SER A 1 183 ? -29.765 10.310 12.841 1.00 42.34 183 SER A O 1
ATOM 1416 N N . THR A 1 184 ? -30.044 10.961 10.712 1.00 56.28 184 THR A N 1
ATOM 1417 C CA . THR A 1 184 ? -28.803 10.351 10.217 1.00 56.28 184 THR A CA 1
ATOM 1418 C C . THR A 1 184 ? -27.675 11.373 10.339 1.00 56.28 184 THR A C 1
ATOM 1420 O O . THR A 1 184 ? -27.742 12.444 9.741 1.00 56.28 184 THR A O 1
ATOM 1423 N N . VAL A 1 185 ? -26.654 11.057 11.129 1.00 61.47 185 VAL A N 1
ATOM 1424 C CA . VAL A 1 185 ? -25.500 11.913 11.411 1.00 61.47 185 VAL A CA 1
ATOM 1425 C C . VAL A 1 185 ? -24.235 11.130 11.078 1.00 61.47 185 VAL A C 1
ATOM 1427 O O . VAL A 1 185 ? -24.142 9.945 11.388 1.00 61.47 185 VAL A O 1
ATOM 1430 N N . THR A 1 186 ? -23.251 11.774 10.455 1.00 56.41 186 THR A N 1
ATOM 1431 C CA . THR A 1 186 ? -21.926 11.178 10.248 1.00 56.41 186 THR A CA 1
ATOM 1432 C C . THR A 1 186 ? -21.347 10.723 11.587 1.00 56.41 186 THR A C 1
ATOM 1434 O O . THR A 1 186 ? -21.378 11.477 12.561 1.00 56.41 186 THR A O 1
ATOM 1437 N N . GLU A 1 187 ? -20.826 9.500 11.653 1.00 59.34 187 GLU A N 1
ATOM 1438 C CA . GLU A 1 187 ? -20.139 8.983 12.832 1.00 59.34 187 GLU A CA 1
ATOM 1439 C C . GLU A 1 187 ? -18.629 9.190 12.680 1.00 59.34 187 GLU A C 1
ATOM 1441 O O . GLU A 1 187 ? -17.939 8.339 12.138 1.00 59.34 187 GLU A O 1
ATOM 1446 N N . PRO A 1 188 ? -18.058 10.302 13.172 1.00 57.16 188 PRO A N 1
ATOM 1447 C CA . PRO A 1 188 ? -16.655 10.646 12.921 1.00 57.16 188 PRO A CA 1
ATOM 1448 C C . PRO A 1 188 ? -15.638 9.683 13.560 1.00 57.16 188 PRO A C 1
ATOM 1450 O O . PRO A 1 188 ? -14.440 9.925 13.456 1.00 57.16 188 PRO A O 1
ATOM 1453 N N . ARG A 1 189 ? -16.102 8.657 14.285 1.00 57.94 189 ARG A N 1
ATOM 1454 C CA . ARG A 1 189 ? -15.277 7.678 15.006 1.00 57.94 189 ARG A CA 1
ATOM 1455 C C . ARG A 1 189 ? -15.157 6.333 14.298 1.00 57.94 189 ARG A C 1
ATOM 1457 O O . ARG A 1 189 ? -14.325 5.538 14.715 1.00 57.94 189 ARG A O 1
ATOM 1464 N N . ASP A 1 190 ? -15.981 6.078 13.289 1.00 68.44 190 ASP A N 1
ATOM 1465 C CA . ASP A 1 190 ? -15.886 4.864 12.485 1.00 68.44 190 ASP A CA 1
ATOM 1466 C C . ASP A 1 190 ? -15.026 5.132 11.236 1.00 68.44 190 ASP A C 1
ATOM 1468 O O . ASP A 1 190 ? -14.672 6.279 10.936 1.00 68.44 190 ASP A O 1
ATOM 1472 N N . THR A 1 191 ? -14.622 4.082 10.530 1.00 75.00 191 THR A N 1
ATOM 1473 C CA . THR A 1 191 ? -13.689 4.195 9.409 1.00 75.00 191 THR A CA 1
ATOM 1474 C C . THR A 1 191 ? -14.406 4.493 8.091 1.00 75.00 191 THR A C 1
ATOM 1476 O O . THR A 1 191 ? -15.524 4.044 7.839 1.00 75.00 191 THR A O 1
ATOM 1479 N N . THR A 1 192 ? -13.761 5.274 7.217 1.00 83.81 192 THR A N 1
ATOM 1480 C CA . THR A 1 192 ? -14.251 5.490 5.847 1.00 83.81 192 THR A CA 1
ATOM 1481 C C . THR A 1 192 ? -14.250 4.168 5.076 1.00 83.81 192 THR A C 1
ATOM 1483 O O . THR A 1 192 ? -13.295 3.394 5.170 1.00 83.81 192 THR A O 1
ATOM 1486 N N . HIS A 1 193 ? -15.275 3.915 4.257 1.00 88.56 193 HIS A N 1
ATOM 1487 C CA . HIS A 1 193 ? -15.294 2.723 3.407 1.00 88.56 193 HIS A CA 1
ATOM 1488 C C . HIS A 1 193 ? -14.255 2.830 2.269 1.00 88.56 193 HIS A C 1
ATOM 1490 O O . HIS A 1 193 ? -14.308 3.778 1.481 1.00 88.56 193 HIS A O 1
ATOM 1496 N N . PRO A 1 194 ? -13.374 1.834 2.056 1.00 92.69 194 PRO A N 1
ATOM 1497 C CA . PRO A 1 194 ? -12.230 1.958 1.144 1.00 92.69 194 PRO A CA 1
ATOM 1498 C C . PRO A 1 194 ? -12.550 1.802 -0.352 1.00 92.69 194 PRO A C 1
ATOM 1500 O O . PRO A 1 194 ? -11.637 1.689 -1.174 1.00 92.69 194 PRO A O 1
ATOM 1503 N N . ARG A 1 195 ? -13.834 1.812 -0.740 1.00 93.56 195 ARG A N 1
ATOM 1504 C CA . ARG A 1 195 ? -14.304 1.348 -2.067 1.00 93.56 195 ARG A CA 1
ATOM 1505 C C . ARG A 1 195 ? -13.754 2.155 -3.234 1.00 93.56 195 ARG A C 1
ATOM 1507 O O . ARG A 1 195 ? -13.548 1.603 -4.309 1.00 93.56 195 ARG A O 1
ATOM 1514 N N . TYR A 1 196 ? -13.464 3.439 -3.050 1.00 94.44 196 TYR A N 1
ATOM 1515 C CA . TYR A 1 196 ? -12.884 4.241 -4.129 1.00 94.44 196 TYR A CA 1
ATOM 1516 C C . TYR A 1 196 ? -11.486 3.764 -4.539 1.00 94.44 196 TYR A C 1
ATOM 1518 O O . TYR A 1 196 ? -11.100 3.889 -5.701 1.00 94.44 196 TYR A O 1
ATOM 1526 N N . ILE A 1 197 ? -10.758 3.140 -3.616 1.00 95.38 197 ILE A N 1
ATOM 1527 C CA . ILE A 1 197 ? -9.457 2.540 -3.891 1.00 95.38 197 ILE A CA 1
ATOM 1528 C C . ILE A 1 197 ? -9.599 1.040 -4.158 1.00 95.38 197 ILE A C 1
ATOM 1530 O O . ILE A 1 197 ? -9.121 0.544 -5.175 1.00 95.38 197 ILE A O 1
ATOM 1534 N N . THR A 1 198 ? -10.276 0.296 -3.283 1.00 95.19 198 THR A N 1
ATOM 1535 C CA . THR A 1 198 ? -10.353 -1.166 -3.404 1.00 95.19 198 THR A CA 1
ATOM 1536 C C . THR A 1 198 ? -11.253 -1.622 -4.551 1.00 95.19 198 THR A C 1
ATOM 1538 O O . THR A 1 198 ? -10.979 -2.662 -5.144 1.00 95.19 198 THR A O 1
ATOM 1541 N N . GLU A 1 199 ? -12.273 -0.857 -4.936 1.00 95.31 199 GLU A N 1
ATOM 1542 C CA . GLU A 1 199 ? -13.226 -1.240 -5.985 1.00 95.31 199 GLU A CA 1
ATOM 1543 C C . GLU A 1 199 ? -13.097 -0.364 -7.235 1.00 95.31 199 GLU A C 1
ATOM 1545 O O . GLU A 1 199 ? -12.832 -0.899 -8.312 1.00 95.31 199 GLU A O 1
ATOM 1550 N N . LEU A 1 200 ? -13.235 0.964 -7.121 1.00 95.81 200 LEU A N 1
ATOM 1551 C CA . LEU A 1 200 ? -13.238 1.861 -8.287 1.00 95.81 200 LEU A CA 1
ATOM 1552 C C . LEU A 1 200 ? -11.879 1.879 -8.996 1.00 95.81 200 LEU A C 1
ATOM 1554 O O . LEU A 1 200 ? -11.818 1.565 -10.185 1.00 95.81 200 LEU A O 1
ATOM 1558 N N . LEU A 1 201 ? -10.793 2.207 -8.285 1.00 96.12 201 LEU A N 1
ATOM 1559 C CA . LEU A 1 201 ? -9.451 2.202 -8.875 1.00 96.12 201 LEU A CA 1
ATOM 1560 C C . LEU A 1 201 ? -9.098 0.818 -9.429 1.00 96.12 201 LEU A C 1
ATOM 1562 O O . LEU A 1 201 ? -8.641 0.711 -10.564 1.00 96.12 201 LEU A O 1
ATOM 1566 N N . THR A 1 202 ? -9.379 -0.250 -8.679 1.00 95.94 202 THR A N 1
ATOM 1567 C CA . THR A 1 202 ? -9.215 -1.634 -9.153 1.00 95.94 202 THR A CA 1
ATOM 1568 C C . THR A 1 202 ? -9.970 -1.887 -10.459 1.00 95.94 202 THR A C 1
ATOM 1570 O O . THR A 1 202 ? -9.419 -2.495 -11.376 1.00 95.94 202 THR A O 1
ATOM 1573 N N . GLY A 1 203 ? -11.219 -1.427 -10.570 1.00 96.94 203 GLY A N 1
ATOM 1574 C CA . GLY A 1 203 ? -12.041 -1.563 -11.771 1.00 96.94 203 GLY A CA 1
ATOM 1575 C C . GLY A 1 203 ? -11.451 -0.830 -12.975 1.00 96.94 203 GLY A C 1
ATOM 1576 O O . GLY A 1 203 ? -11.370 -1.411 -14.058 1.00 96.94 203 GLY A O 1
ATOM 1577 N N . ILE A 1 204 ? -10.971 0.402 -12.774 1.00 96.62 204 ILE A N 1
ATOM 1578 C CA . ILE A 1 204 ? -10.283 1.194 -13.805 1.00 96.62 204 ILE A CA 1
ATOM 1579 C C . ILE A 1 204 ? -9.013 0.469 -14.268 1.00 96.62 204 ILE A C 1
ATOM 1581 O O . ILE A 1 204 ? -8.837 0.215 -15.459 1.00 96.62 204 ILE A O 1
ATOM 1585 N N . LEU A 1 205 ? -8.154 0.074 -13.324 1.00 97.56 205 LEU A N 1
ATOM 1586 C CA . LEU A 1 205 ? -6.890 -0.606 -13.608 1.00 97.56 205 LEU A CA 1
ATOM 1587 C C . LEU A 1 205 ? -7.107 -1.947 -14.314 1.00 97.56 205 LEU A C 1
ATOM 1589 O O . LEU A 1 205 ? -6.338 -2.312 -15.200 1.00 97.56 205 LEU A O 1
ATOM 1593 N N . ARG A 1 206 ? -8.180 -2.670 -13.980 1.00 96.75 206 ARG A N 1
ATOM 1594 C CA . ARG A 1 206 ? -8.538 -3.925 -14.650 1.00 96.75 206 ARG A CA 1
ATOM 1595 C C . ARG A 1 206 ? -8.840 -3.737 -16.139 1.00 96.75 206 ARG A C 1
ATOM 1597 O O . ARG A 1 206 ? -8.607 -4.665 -16.901 1.00 96.75 206 ARG A O 1
ATOM 1604 N N . GLY A 1 207 ? -9.332 -2.569 -16.558 1.00 96.88 207 GLY A N 1
ATOM 1605 C CA . GLY A 1 207 ? -9.515 -2.242 -17.977 1.00 96.88 207 GLY A CA 1
ATOM 1606 C C . GLY A 1 207 ? -8.202 -1.981 -18.727 1.00 96.88 207 GLY A C 1
ATOM 1607 O O . GLY A 1 207 ? -8.163 -2.103 -19.947 1.00 96.88 207 GLY A O 1
ATOM 1608 N N . LEU A 1 208 ? -7.133 -1.648 -18.000 1.00 96.88 208 LEU A N 1
ATOM 1609 C CA . LEU A 1 208 ? -5.808 -1.309 -18.533 1.00 96.88 208 LEU A CA 1
ATOM 1610 C C . LEU A 1 208 ? -4.782 -2.445 -18.389 1.00 96.88 208 LEU A C 1
ATOM 1612 O O . LEU A 1 208 ? -3.663 -2.347 -18.891 1.00 96.88 208 LEU A O 1
ATOM 1616 N N . GLY A 1 209 ? -5.151 -3.519 -17.696 1.00 96.94 209 GLY A N 1
ATOM 1617 C CA . GLY A 1 209 ? -4.273 -4.633 -17.379 1.00 96.94 209 GLY A CA 1
ATOM 1618 C C . GLY A 1 209 ? -5.057 -5.907 -17.103 1.00 96.94 209 GLY A C 1
ATOM 1619 O O . GLY A 1 209 ? -6.049 -6.199 -17.768 1.00 96.94 209 GLY A O 1
ATOM 1620 N N . HIS A 1 210 ? -4.612 -6.693 -16.128 1.00 97.44 210 HIS A N 1
ATOM 1621 C CA . HIS A 1 210 ? -5.299 -7.925 -15.745 1.00 97.44 210 HIS A CA 1
ATOM 1622 C C . HIS A 1 210 ? -5.131 -8.230 -14.253 1.00 97.44 210 HIS A C 1
ATOM 1624 O O . HIS A 1 210 ? -4.176 -7.761 -13.634 1.00 97.44 210 HIS A O 1
ATOM 1630 N N . PRO A 1 211 ? -6.027 -9.030 -13.647 1.00 97.38 211 PRO A N 1
ATOM 1631 C CA . PRO A 1 211 ? -5.846 -9.486 -12.274 1.00 97.38 211 PRO A CA 1
ATOM 1632 C C . PRO A 1 211 ? -4.477 -10.142 -12.071 1.00 97.38 211 PRO A C 1
ATOM 1634 O O . PRO A 1 211 ? -4.043 -10.952 -12.895 1.00 97.38 211 PRO A O 1
ATOM 1637 N N . ALA A 1 212 ? -3.810 -9.774 -10.981 1.00 96.12 212 ALA A N 1
ATOM 1638 C CA . ALA A 1 212 ? -2.546 -10.363 -10.569 1.00 96.12 212 ALA A CA 1
ATOM 1639 C C . ALA A 1 212 ? -2.807 -11.533 -9.615 1.00 96.12 212 ALA A C 1
ATOM 1641 O O . ALA A 1 212 ? -3.595 -11.412 -8.669 1.00 96.12 212 ALA A O 1
ATOM 1642 N N . ASP A 1 213 ? -2.117 -12.650 -9.836 1.00 92.56 213 ASP A N 1
ATOM 1643 C CA . ASP A 1 213 ? -2.046 -13.713 -8.839 1.00 92.56 213 ASP A CA 1
ATOM 1644 C C . ASP A 1 213 ? -0.916 -13.394 -7.858 1.00 92.56 213 ASP A C 1
ATOM 1646 O O . ASP A 1 213 ? 0.258 -13.339 -8.224 1.00 92.56 213 ASP A O 1
ATOM 1650 N N . ILE A 1 214 ? -1.291 -13.111 -6.614 1.00 91.56 214 ILE A N 1
ATOM 1651 C CA . ILE A 1 214 ? -0.377 -12.658 -5.571 1.00 91.56 214 ILE A CA 1
ATOM 1652 C C . ILE A 1 214 ? -0.540 -13.502 -4.316 1.00 91.56 214 ILE A C 1
ATOM 1654 O O . ILE A 1 214 ? -1.636 -13.943 -3.949 1.00 91.56 214 ILE A O 1
ATOM 1658 N N . ARG A 1 215 ? 0.565 -13.668 -3.591 1.00 90.88 215 ARG A N 1
ATOM 1659 C CA . ARG A 1 215 ? 0.533 -14.303 -2.280 1.00 90.88 215 ARG A CA 1
ATOM 1660 C C . ARG A 1 215 ? -0.056 -13.338 -1.257 1.00 90.88 215 ARG A C 1
ATOM 1662 O O . ARG A 1 215 ? 0.557 -12.327 -0.929 1.00 90.88 215 ARG A O 1
ATOM 1669 N N . ARG A 1 216 ? -1.207 -13.705 -0.701 1.00 92.19 216 ARG A N 1
ATOM 1670 C CA . ARG A 1 216 ? -1.851 -12.963 0.386 1.00 92.19 216 ARG A CA 1
ATOM 1671 C C . ARG A 1 216 ? -1.399 -13.470 1.748 1.00 92.19 216 ARG A C 1
ATOM 1673 O O . ARG A 1 216 ? -1.122 -14.655 1.938 1.00 92.19 216 ARG A O 1
ATOM 1680 N N . ILE A 1 217 ? -1.330 -12.550 2.696 1.00 92.88 217 ILE A N 1
ATOM 1681 C CA . ILE A 1 217 ? -1.029 -12.789 4.100 1.00 92.88 217 ILE A CA 1
ATOM 1682 C C . ILE A 1 217 ? -2.333 -12.657 4.874 1.00 92.88 217 ILE A C 1
ATOM 1684 O O . ILE A 1 217 ? -3.018 -11.643 4.785 1.00 92.88 217 ILE A O 1
ATOM 1688 N N . GLN A 1 218 ? -2.651 -13.665 5.678 1.00 92.88 218 GLN A N 1
ATOM 1689 C CA . GLN A 1 218 ? -3.744 -13.585 6.636 1.00 92.88 218 GLN A CA 1
ATOM 1690 C C . GLN A 1 218 ? -3.188 -13.191 8.000 1.00 92.88 218 GLN A C 1
ATOM 1692 O O . GLN A 1 218 ? -2.331 -13.877 8.560 1.00 92.88 218 GLN A O 1
ATOM 1697 N N . LYS A 1 219 ? -3.676 -12.076 8.536 1.00 90.88 219 LYS A N 1
ATOM 1698 C CA . LYS A 1 219 ? -3.282 -11.542 9.835 1.00 90.88 219 LYS A CA 1
ATOM 1699 C C . LYS A 1 219 ? -4.475 -11.604 10.779 1.00 90.88 219 LYS A C 1
ATOM 1701 O O . LYS A 1 219 ? -5.559 -11.138 10.449 1.00 90.88 219 LYS A O 1
ATOM 1706 N N . ARG A 1 220 ? -4.254 -12.152 11.975 1.00 91.69 220 ARG A N 1
ATOM 1707 C CA . ARG A 1 220 ? -5.191 -12.005 13.094 1.00 91.69 220 ARG A CA 1
ATOM 1708 C C . ARG A 1 220 ? -4.915 -10.673 13.780 1.00 91.69 220 ARG A C 1
ATOM 1710 O O . ARG A 1 220 ? -3.872 -10.529 14.419 1.00 91.69 220 ARG A O 1
ATOM 1717 N N . VAL A 1 221 ? -5.814 -9.718 13.612 1.00 88.81 221 VAL A N 1
ATOM 1718 C CA . VAL A 1 221 ? -5.744 -8.378 14.187 1.00 88.81 221 VAL A CA 1
ATOM 1719 C C . VAL A 1 221 ? -6.521 -8.380 15.501 1.00 88.81 221 VAL A C 1
ATOM 1721 O O . VAL A 1 221 ? -7.659 -8.837 15.559 1.00 88.81 221 VAL A O 1
ATOM 1724 N N . ALA A 1 222 ? -5.863 -7.945 16.572 1.00 86.50 222 ALA A N 1
ATOM 1725 C CA . ALA A 1 222 ? -6.531 -7.590 17.815 1.00 86.50 222 ALA A CA 1
ATOM 1726 C C . ALA A 1 222 ? -6.677 -6.071 17.782 1.00 86.50 222 ALA A C 1
ATOM 1728 O O . ALA A 1 222 ? -5.663 -5.376 17.805 1.00 86.50 222 ALA A O 1
ATOM 1729 N N . ASP A 1 223 ? -7.908 -5.610 17.633 1.00 84.62 223 ASP A N 1
ATOM 1730 C CA . ASP A 1 223 ? -8.265 -4.197 17.606 1.00 84.62 223 ASP A CA 1
ATOM 1731 C C . ASP A 1 223 ? -9.339 -3.954 18.669 1.00 84.62 223 ASP A C 1
ATOM 1733 O O . ASP A 1 223 ? -9.972 -4.914 19.121 1.00 84.62 223 ASP A O 1
ATOM 1737 N N . ASP A 1 224 ? -9.514 -2.707 19.091 1.00 80.56 224 ASP A N 1
ATOM 1738 C CA . ASP A 1 224 ? -10.453 -2.347 20.153 1.00 80.56 224 ASP A CA 1
ATOM 1739 C C . ASP A 1 224 ? -11.125 -1.000 19.867 1.00 80.56 224 ASP A C 1
ATOM 1741 O O . ASP A 1 224 ? -10.501 -0.064 19.363 1.00 80.56 224 ASP A O 1
ATOM 1745 N N . VAL A 1 225 ? -12.407 -0.888 20.216 1.00 77.44 225 VAL A N 1
ATOM 1746 C CA . VAL A 1 225 ? -13.190 0.336 20.022 1.00 77.44 225 VAL A CA 1
ATOM 1747 C C . VAL A 1 225 ? -13.349 1.039 21.360 1.00 77.44 225 VAL A C 1
ATOM 1749 O O . VAL A 1 225 ? -14.061 0.585 22.254 1.00 77.44 225 VAL A O 1
ATOM 1752 N N . GLN A 1 226 ? -12.726 2.209 21.490 1.00 71.69 226 GLN A N 1
ATOM 1753 C CA . GLN A 1 226 ? -12.902 3.049 22.671 1.00 71.69 226 GLN A CA 1
ATOM 1754 C C . GLN A 1 226 ? -14.263 3.768 22.634 1.00 71.69 226 GLN A C 1
ATOM 1756 O O . GLN A 1 226 ? -14.386 4.894 22.145 1.00 71.69 226 GLN A O 1
ATOM 1761 N N . CYS A 1 227 ? -15.302 3.129 23.175 1.00 59.28 227 CYS A N 1
ATOM 1762 C CA . CYS A 1 227 ? -16.586 3.782 23.437 1.00 59.28 227 CYS A CA 1
ATOM 1763 C C . CYS A 1 227 ? -16.477 4.622 24.728 1.00 59.28 227 CYS A C 1
ATOM 1765 O O . CYS A 1 227 ? -16.147 4.073 25.783 1.00 59.28 227 CYS A O 1
ATOM 1767 N N . PRO A 1 228 ? -16.748 5.944 24.715 1.00 54.50 228 PRO A N 1
ATOM 1768 C CA . PRO A 1 228 ? -16.780 6.707 25.954 1.00 54.50 228 PRO A CA 1
ATOM 1769 C C . PRO A 1 228 ? -17.942 6.221 26.816 1.00 54.50 228 PRO A C 1
ATOM 1771 O O . PRO A 1 228 ? -19.097 6.252 26.395 1.00 54.50 228 PRO A O 1
ATOM 1774 N N . VAL A 1 229 ? -17.634 5.813 28.043 1.00 45.06 229 VAL A N 1
ATOM 1775 C CA . VAL A 1 229 ? -18.655 5.557 29.060 1.00 45.06 229 VAL A CA 1
ATOM 1776 C C . VAL A 1 229 ? -19.367 6.887 29.338 1.00 45.06 229 VAL A C 1
ATOM 1778 O O . VAL A 1 229 ? -18.683 7.875 29.633 1.00 45.06 229 VAL A O 1
ATOM 1781 N N . PRO A 1 230 ? -20.706 6.973 29.247 1.00 40.62 230 PRO A N 1
ATOM 1782 C CA . PRO A 1 230 ? -21.402 8.182 29.649 1.00 40.62 230 PRO A CA 1
ATOM 1783 C C . PRO A 1 230 ? -21.192 8.375 31.153 1.00 40.62 230 PRO A C 1
ATOM 1785 O O . PRO A 1 230 ? -21.663 7.595 31.978 1.00 40.62 230 PRO A O 1
ATOM 1788 N N . ILE A 1 231 ? -20.446 9.417 31.516 1.00 38.22 231 ILE A N 1
ATOM 1789 C CA . ILE A 1 231 ? -20.324 9.843 32.907 1.00 38.22 231 ILE A CA 1
ATOM 1790 C C . ILE A 1 231 ? -21.636 10.549 33.249 1.00 38.22 231 ILE A C 1
ATOM 1792 O O . ILE A 1 231 ? -21.786 11.742 32.989 1.00 38.22 231 ILE A O 1
ATOM 1796 N N . TYR A 1 232 ? -22.601 9.820 33.805 1.00 38.31 232 TYR A N 1
ATOM 1797 C CA . TYR A 1 232 ? -23.732 10.442 34.485 1.00 38.31 232 TYR A CA 1
ATOM 1798 C C . TYR A 1 232 ? -23.289 10.788 35.913 1.00 38.31 232 TYR A C 1
ATOM 1800 O O . TYR A 1 232 ? -23.035 9.879 36.705 1.00 38.31 232 TYR A O 1
ATOM 1808 N N . PRO A 1 233 ? -23.140 12.076 36.278 1.00 34.19 233 PRO A N 1
ATOM 1809 C CA . PRO A 1 233 ? -22.817 12.432 37.651 1.00 34.19 233 PRO A CA 1
ATOM 1810 C C . PRO A 1 233 ? -23.988 12.040 38.564 1.00 34.19 233 PRO A C 1
ATOM 1812 O O . PRO A 1 233 ? -25.067 12.620 38.479 1.00 34.19 233 PRO A O 1
ATOM 1815 N N . GLY A 1 234 ? -23.762 11.060 39.445 1.00 44.38 234 GLY A N 1
ATOM 1816 C CA . GLY A 1 234 ? -24.668 10.730 40.553 1.00 44.38 234 GLY A CA 1
ATOM 1817 C C . GLY A 1 234 ? -25.621 9.547 40.355 1.00 44.38 234 GLY A C 1
ATOM 1818 O O . GLY A 1 234 ? -26.545 9.408 41.152 1.00 44.38 234 GLY A O 1
ATOM 1819 N N . VAL A 1 235 ? -25.415 8.686 39.356 1.00 41.22 235 VAL A N 1
ATOM 1820 C CA . VAL A 1 235 ? -26.146 7.412 39.228 1.00 41.22 235 VAL A CA 1
ATOM 1821 C C . VAL A 1 235 ? -25.118 6.290 39.122 1.00 41.22 235 VAL A C 1
ATOM 1823 O O . VAL A 1 235 ? -24.169 6.419 38.347 1.00 41.22 235 VAL A O 1
ATOM 1826 N N . ASP A 1 236 ? -25.275 5.223 39.913 1.00 39.84 236 ASP A N 1
ATOM 1827 C CA . ASP A 1 236 ? -24.485 3.999 39.735 1.00 39.84 236 ASP A CA 1
ATOM 1828 C C . ASP A 1 236 ? -24.530 3.582 38.255 1.00 39.84 236 ASP A C 1
ATOM 1830 O O . ASP A 1 236 ? -25.588 3.706 37.625 1.00 39.84 236 ASP A O 1
ATOM 1834 N N . PRO A 1 237 ? -23.403 3.136 37.668 1.00 38.28 237 PRO A N 1
ATOM 1835 C CA . PRO A 1 237 ? -23.345 2.840 36.246 1.00 38.28 237 PRO A CA 1
ATOM 1836 C C . PRO A 1 237 ? -24.440 1.824 35.892 1.00 38.28 237 PRO A C 1
ATOM 1838 O O . PRO A 1 237 ? -24.489 0.754 36.509 1.00 38.28 237 PRO A O 1
ATOM 1841 N N . PRO A 1 238 ? -25.330 2.124 34.926 1.00 37.34 238 PRO A N 1
ATOM 1842 C CA . PRO A 1 238 ? -26.255 1.118 34.444 1.00 37.34 238 PRO A CA 1
ATOM 1843 C C . PRO A 1 238 ? -25.440 -0.036 33.851 1.00 37.34 238 PRO A C 1
ATOM 1845 O O . PRO A 1 238 ? -24.393 0.178 33.234 1.00 37.34 238 PRO A O 1
ATOM 1848 N N . LEU A 1 239 ? -25.915 -1.265 34.068 1.00 38.84 239 LEU A N 1
ATOM 1849 C CA . LEU A 1 239 ? -25.446 -2.445 33.343 1.00 38.84 239 LEU A CA 1
ATOM 1850 C C . LEU A 1 239 ? -25.373 -2.087 31.855 1.00 38.84 239 LEU A C 1
ATOM 1852 O O . LEU A 1 239 ? -26.384 -1.663 31.305 1.00 38.84 239 LEU A O 1
ATOM 1856 N N . ALA A 1 240 ? -24.162 -2.193 31.297 1.00 38.06 240 ALA A N 1
ATOM 1857 C CA . ALA A 1 240 ? -23.771 -1.936 29.911 1.00 38.06 240 ALA A CA 1
ATOM 1858 C C . ALA A 1 240 ? -24.930 -1.513 28.991 1.00 38.06 240 ALA A C 1
ATOM 1860 O O . ALA A 1 240 ? -25.676 -2.352 28.491 1.00 38.06 240 ALA A O 1
ATOM 1861 N N . ASP A 1 241 ? -25.071 -0.206 28.769 1.00 34.53 241 ASP A N 1
ATOM 1862 C CA . ASP A 1 241 ? -25.958 0.305 27.731 1.00 34.53 241 ASP A CA 1
ATOM 1863 C C . ASP A 1 241 ? -25.480 -0.217 26.364 1.00 34.53 241 ASP A C 1
ATOM 1865 O O . ASP A 1 241 ? -24.310 -0.078 26.002 1.00 34.53 241 ASP A O 1
ATOM 1869 N N . HIS A 1 242 ? -26.387 -0.839 25.610 1.00 39.72 242 HIS A N 1
ATOM 1870 C CA . HIS A 1 242 ? -26.140 -1.479 24.313 1.00 39.72 242 HIS A CA 1
ATOM 1871 C C . HIS A 1 242 ? -25.923 -0.469 23.168 1.00 39.72 242 HIS A C 1
ATOM 1873 O O . HIS A 1 242 ? -26.079 -0.801 21.995 1.00 39.72 242 HIS A O 1
ATOM 1879 N N . SER A 1 243 ? -25.543 0.772 23.477 1.00 42.06 243 SER A N 1
ATOM 1880 C CA . SER A 1 243 ? -25.349 1.846 22.498 1.00 42.06 243 SER A CA 1
ATOM 1881 C C . SER A 1 243 ? -24.093 1.687 21.623 1.00 42.06 243 SER A C 1
ATOM 1883 O O . SER A 1 243 ? -23.942 2.432 20.658 1.00 42.06 243 SER A O 1
ATOM 1885 N N . CYS A 1 244 ? -23.244 0.689 21.907 1.00 42.00 244 CYS A N 1
ATOM 1886 C CA . CYS A 1 244 ? -22.163 0.196 21.036 1.00 42.00 244 CYS A CA 1
ATOM 1887 C C . CYS A 1 244 ? -22.448 -1.230 20.498 1.00 42.00 244 CYS A C 1
ATOM 1889 O O . CYS A 1 244 ? -21.536 -2.034 20.321 1.00 42.00 244 CYS A O 1
ATOM 1891 N N . GLY A 1 245 ? -23.715 -1.593 20.276 1.00 37.78 245 GLY A N 1
ATOM 1892 C CA . GLY A 1 245 ? -24.060 -2.805 19.523 1.00 37.78 245 GLY A CA 1
ATOM 1893 C C . GLY A 1 245 ? -23.807 -2.629 18.016 1.00 37.78 245 GLY A C 1
ATOM 1894 O O . GLY A 1 245 ? -23.886 -1.500 17.524 1.00 37.78 245 GLY A O 1
ATOM 1895 N N . PRO A 1 246 ? -23.512 -3.707 17.260 1.00 33.22 246 PRO A N 1
ATOM 1896 C CA . PRO A 1 246 ? -23.506 -3.634 15.799 1.00 33.22 246 PRO A CA 1
ATOM 1897 C C . PRO A 1 246 ? -24.863 -3.093 15.313 1.00 33.22 246 PRO A C 1
ATOM 1899 O O . PRO A 1 246 ? -25.876 -3.357 15.966 1.00 33.22 246 PRO A O 1
ATOM 1902 N N . PRO A 1 247 ? -24.921 -2.336 14.200 1.00 38.22 247 PRO A N 1
ATOM 1903 C CA . PRO A 1 247 ? -26.201 -1.919 13.647 1.00 38.22 247 PRO A CA 1
ATOM 1904 C C . PRO A 1 247 ? -27.046 -3.169 13.404 1.00 38.22 247 PRO A C 1
ATOM 1906 O O . PRO A 1 247 ? -26.588 -4.093 12.729 1.00 38.22 247 PRO A O 1
ATOM 1909 N N . ASP A 1 248 ? -28.248 -3.205 13.984 1.00 32.28 248 ASP A N 1
ATOM 1910 C CA . ASP A 1 248 ? -29.208 -4.281 13.757 1.00 32.28 248 ASP A CA 1
ATOM 1911 C C . ASP A 1 248 ? -29.355 -4.485 12.244 1.00 32.28 248 ASP A C 1
ATOM 1913 O O . ASP A 1 248 ? -29.885 -3.630 11.526 1.00 32.28 248 ASP A O 1
ATOM 1917 N N . LEU A 1 249 ? -28.845 -5.617 11.754 1.00 32.12 249 LEU A N 1
ATOM 1918 C CA . LEU A 1 249 ? -29.105 -6.117 10.411 1.00 32.12 249 LEU A CA 1
ATOM 1919 C C . LEU A 1 249 ? -30.589 -6.485 10.354 1.00 32.12 249 LEU A C 1
ATOM 1921 O O . LEU A 1 249 ? -30.982 -7.622 10.608 1.00 32.12 249 LEU A O 1
ATOM 1925 N N . ALA A 1 250 ? -31.424 -5.491 10.061 1.00 30.34 250 ALA A N 1
ATOM 1926 C CA . ALA A 1 250 ? -32.788 -5.726 9.633 1.00 30.34 250 ALA A CA 1
ATOM 1927 C C . ALA A 1 250 ? -32.736 -6.408 8.257 1.00 30.34 250 ALA A C 1
ATOM 1929 O O . ALA A 1 250 ? -32.244 -5.825 7.289 1.00 30.34 250 ALA A O 1
ATOM 1930 N N . ILE A 1 251 ? -33.190 -7.663 8.231 1.00 32.69 251 ILE A N 1
ATOM 1931 C CA . ILE A 1 251 ? -33.532 -8.439 7.029 1.00 32.69 251 ILE A CA 1
ATOM 1932 C C . ILE A 1 251 ? -34.542 -7.659 6.183 1.00 32.69 251 ILE A C 1
ATOM 1934 O O . ILE A 1 251 ? -35.486 -7.091 6.783 1.00 32.69 251 ILE A O 1
#

Foldseek 3Di:
DDPVLVVLLCCVPVVPPDHDLDPCPPDPVSVLSNLVVVLVVLVVCCVPPNDPVRNLLSVLVSVQSVLVSVCVPHDLVSQLVQLVPDDASHKHWHQLPLQQKIWMWHAHPQQKIKIFMDRNDAWLLQQVPDPFFDKGKPTAWIWIAHNVQSPPPVNSSVVSVLSNCSSPDNDPVQFDWDQDPNDIDGDPQTHGHNCCVNPVVSVVRCVRGHTDDDDMDIDGHNDDRDDDQPPDPPDDRPDDDCPSHRPPPDD

Sequence (251 aa):
MELQSFLSIVNHIFLPPRLPQKGDDQGDDHTQTLCVTIHKSLEQYITQHISPLQSTLWNALLKMMGHLCDARPVSEHQLQRFVSTMWPGDLVLLLIHAQNAGVILRRFDNGDIVFEAFEASPSAGAVMGAEGKLLCSYPGPAITIPSAVAQDPAFQRELVLFLSDLNSTKIEDVLPMTKKAGSTVTEPRDTTHPRYITELLTGILRGLGHPADIRRIQKRVADDVQCPVPIYPGVDPPLADHSCGPPDLAI

InterPro domains:
  IPR046541 Domain of unknown function DUF6606 [PF20255] (9-226)

pLDDT: mean 80.54, std 17.79, range [30.34, 98.25]